Protein 6PB3 (pdb70)

InterPro domains:
  IPR003593 AAA+ ATPase domain [SM00382] (73-227)
  IPR003959 ATPase, AAA-type, core [PF00004] (77-224)
  IPR027417 P-loop containing nucleoside triphosphate hydrolase [G3DSA:3.40.50.300] (14-243)
  IPR027417 P-loop containing nucleoside triphosphate hydrolase [SSF52540] (24-245)
  IPR050304 Microtubule-severing AAA ATPase [PTHR23074] (70-273)

Sequence (257 aa):
LFEGASTYPDVDARERLNNLVGLDTHKSRLSKLAVLVNPDGLSAWAKKHHPAAEALVKNVIRRPPLIVLAGDVGSGKTELAETIGDDVARRESIRITLLPLSETQLISAAFEHTVSEARKLARGAVILLVDEAAGVNAFIRGIDRLGNGALPAAVICTNRVDSLDPAVRRRAAEIITFDRPNDAQRRAVITTTLQGTGVTGSQIEGLVAATGPADYGFTFSDLTQRLIPSIVLDAYPDTSINPARALAIAQAAPTAP

Radius of gyration: 20.73 Å; Cα contacts (8 Å, |Δi|>4): 402; chains: 1; bounding box: 38×64×51 Å

Structure (mmCIF, N/CA/C/O backbone):
data_6PB3
#
_entry.id   6PB3
#
_cell.length_a   100.436
_cell.length_b   100.436
_cell.length_c   48.860
_cell.angle_alpha   90.00
_cell.angle_beta   90.00
_cell.angle_gamma   120.00
#
_symmetry.space_group_name_H-M   'P 6'
#
loop_
_entity.id
_entity.type
_entity.pdbx_description
1 polymer 'Rhizobiales Sp. Pch2'
2 non-polymer 'SULFATE ION'
3 water water
#
loop_
_atom_site.group_PDB
_atom_site.id
_atom_site.type_symbol
_atom_site.label_atom_id
_atom_site.label_alt_id
_atom_site.label_comp_id
_atom_site.label_asym_id
_atom_site.label_entity_id
_atom_site.label_seq_id
_atom_site.pdbx_PDB_ins_code
_atom_site.Cartn_x
_atom_site.Cartn_y
_atom_site.Cartn_z
_atom_site.occupancy
_atom_site.B_iso_or_equiv
_atom_site.auth_seq_id
_atom_site.auth_comp_id
_atom_site.auth_asym_id
_atom_site.auth_atom_id
_atom_site.pdbx_PDB_model_num
ATOM 1 N N . LEU A 1 10 ? 32.932 0.096 -37.623 1.00 125.10 10 LEU A N 1
ATOM 2 C CA . LEU A 1 10 ? 33.218 1.119 -36.626 1.00 115.36 10 LEU A CA 1
ATOM 3 C C . LEU A 1 10 ? 32.492 0.824 -35.313 1.00 124.57 10 LEU A C 1
ATOM 4 O O . LEU A 1 10 ? 31.585 -0.010 -35.261 1.00 120.28 10 LEU A O 1
ATOM 9 N N . PHE A 1 11 ? 32.904 1.513 -34.250 1.00 126.34 11 PHE A N 1
ATOM 10 C CA . PHE A 1 11 ? 32.315 1.331 -32.930 1.00 127.25 11 PHE A CA 1
ATOM 11 C C . PHE A 1 11 ? 31.858 2.660 -32.363 1.00 142.35 11 PHE A C 1
ATOM 12 O O . PHE A 1 11 ? 30.666 2.989 -32.366 1.00 153.98 11 PHE A O 1
ATOM 20 N N . GLU A 1 12 ? 32.834 3.410 -31.861 1.00 133.55 12 GLU A N 1
ATOM 21 C CA . GLU A 1 12 ? 32.648 4.722 -31.263 1.00 133.60 12 GLU A CA 1
ATOM 22 C C . GLU A 1 12 ? 34.021 5.365 -31.116 1.00 142.23 12 GLU A C 1
ATOM 23 O O . GLU A 1 12 ? 34.669 5.692 -32.117 1.00 149.41 12 GLU A O 1
ATOM 25 N N . GLY A 1 13 ? 34.481 5.523 -29.875 1.00 133.06 13 GLY A N 1
ATOM 26 C CA . GLY A 1 13 ? 35.823 5.999 -29.602 1.00 114.91 13 GLY A CA 1
ATOM 27 C C . GLY A 1 13 ? 36.629 5.025 -28.765 1.00 105.69 13 GLY A C 1
ATOM 28 O O . GLY A 1 13 ? 36.455 4.956 -27.544 1.00 94.20 13 GLY A O 1
ATOM 29 N N . ALA A 1 14 ? 37.514 4.265 -29.405 1.00 101.56 14 ALA A N 1
ATOM 30 C CA . ALA A 1 14 ? 38.273 3.238 -28.701 1.00 93.54 14 ALA A CA 1
ATOM 31 C C . ALA A 1 14 ? 39.409 3.865 -27.905 1.00 91.23 14 ALA A C 1
ATOM 32 O O . ALA A 1 14 ? 40.044 4.823 -28.353 1.00 86.42 14 ALA A O 1
ATOM 34 N N . SER A 1 15 ? 39.651 3.328 -26.712 1.00 79.27 15 SER A N 1
ATOM 35 C CA . SER A 1 15 ? 40.729 3.801 -25.860 1.00 80.89 15 SER A CA 1
ATOM 36 C C . SER A 1 15 ? 41.686 2.659 -25.546 1.00 79.69 15 SER A C 1
ATOM 37 O O . SER A 1 15 ? 41.284 1.493 -25.466 1.00 80.58 15 SER A O 1
ATOM 40 N N . THR A 1 16 ? 42.960 3.003 -25.383 1.00 67.29 16 THR A N 1
ATOM 41 C CA . THR A 1 16 ? 43.965 2.058 -24.928 1.00 65.04 16 THR A CA 1
ATOM 42 C C . THR A 1 16 ? 44.402 2.404 -23.516 1.00 65.93 16 THR A C 1
ATOM 43 O O . THR A 1 16 ? 44.370 3.567 -23.101 1.00 59.46 16 THR A O 1
ATOM 47 N N . TYR A 1 17 ? 44.819 1.378 -22.784 1.00 71.29 17 TYR A N 1
ATOM 48 C CA . TYR A 1 17 ? 45.274 1.567 -21.422 1.00 57.83 17 TYR A CA 1
ATOM 49 C C . TYR A 1 17 ? 46.681 1.009 -21.247 1.00 69.15 17 TYR A C 1
ATOM 50 O O . TYR A 1 17 ? 47.071 0.065 -21.941 1.00 63.55 17 TYR A O 1
ATOM 59 N N . PRO A 1 18 ? 47.469 1.570 -20.325 1.00 65.94 18 PRO A N 1
ATOM 60 C CA . PRO A 1 18 ? 47.163 2.689 -19.422 1.00 65.33 18 PRO A CA 1
ATOM 61 C C . PRO A 1 18 ? 47.005 4.054 -20.102 1.00 66.46 18 PRO A C 1
ATOM 62 O O . PRO A 1 18 ? 47.560 4.316 -21.172 1.00 63.32 18 PRO A O 1
ATOM 66 N N . ASP A 1 19 ? 46.271 4.935 -19.427 1.00 63.86 19 ASP A N 1
ATOM 67 C CA . ASP A 1 19 ? 45.983 6.278 -19.909 1.00 66.16 19 ASP A CA 1
ATOM 68 C C . ASP A 1 19 ? 45.981 7.244 -18.729 1.00 61.36 19 ASP A C 1
ATOM 69 O O . ASP A 1 19 ? 45.310 6.981 -17.722 1.00 67.34 19 ASP A O 1
ATOM 74 N N . VAL A 1 20 ? 46.725 8.353 -18.867 1.00 58.00 20 VAL A N 1
ATOM 75 C CA . VAL A 1 20 ? 46.802 9.381 -17.823 1.00 59.35 20 VAL A CA 1
ATOM 76 C C . VAL A 1 20 ? 45.420 9.955 -17.526 1.00 72.03 20 VAL A C 1
ATOM 77 O O . VAL A 1 20 ? 45.085 10.236 -16.369 1.00 70.21 20 VAL A O 1
ATOM 81 N N . ASP A 1 21 ? 44.616 10.185 -18.570 1.00 67.99 21 ASP A N 1
ATOM 82 C CA . ASP A 1 21 ? 43.301 10.787 -18.372 1.00 76.07 21 ASP A CA 1
ATOM 83 C C . ASP A 1 21 ? 42.346 9.801 -17.717 1.00 64.62 21 ASP A C 1
ATOM 84 O O . ASP A 1 21 ? 41.547 10.184 -16.854 1.00 69.05 21 ASP A O 1
ATOM 89 N N . ALA A 1 22 ? 42.413 8.524 -18.095 1.00 59.78 22 ALA A N 1
ATOM 90 C CA . ALA A 1 22 ? 41.584 7.541 -17.403 1.00 59.46 22 ALA A CA 1
ATOM 91 C C . ALA A 1 22 ? 41.960 7.468 -15.928 1.00 54.25 22 ALA A C 1
ATOM 92 O O . ALA A 1 22 ? 41.084 7.452 -15.057 1.00 59.69 22 ALA A O 1
ATOM 94 N N . ARG A 1 23 ? 43.261 7.446 -15.626 1.00 54.89 23 ARG A N 1
ATOM 95 C CA . ARG A 1 23 ? 43.692 7.391 -14.235 1.00 60.74 23 ARG A CA 1
ATOM 96 C C . ARG A 1 23 ? 43.149 8.588 -13.461 1.00 59.30 23 ARG A C 1
ATOM 97 O O . ARG A 1 23 ? 42.651 8.442 -12.339 1.00 60.86 23 ARG A O 1
ATOM 105 N N . GLU A 1 24 ? 43.247 9.789 -14.051 1.00 58.17 24 GLU A N 1
ATOM 106 C CA . GLU A 1 24 ? 42.742 10.991 -13.396 1.00 59.45 24 GLU A CA 1
ATOM 107 C C . GLU A 1 24 ? 41.244 10.874 -13.145 1.00 63.71 24 GLU A C 1
ATOM 108 O O . GLU A 1 24 ? 40.763 11.135 -12.036 1.00 63.83 24 GLU A O 1
ATOM 114 N N . ARG A 1 25 ? 40.494 10.452 -14.166 1.00 61.01 25 ARG A N 1
ATOM 115 C CA . ARG A 1 25 ? 39.057 10.250 -14.006 1.00 67.33 25 ARG A CA 1
ATOM 116 C C . ARG A 1 25 ? 38.754 9.191 -12.949 1.00 58.55 25 ARG A C 1
ATOM 117 O O . ARG A 1 25 ? 37.876 9.391 -12.104 1.00 63.02 25 ARG A O 1
ATOM 125 N N . LEU A 1 26 ? 39.467 8.060 -12.969 1.00 62.64 26 LEU A N 1
ATOM 126 C CA . LEU A 1 26 ? 39.271 7.055 -11.924 1.00 61.98 26 LEU A CA 1
ATOM 127 C C . LEU A 1 26 ? 39.464 7.661 -10.544 1.00 61.65 26 LEU A C 1
ATOM 128 O O . LEU A 1 26 ? 38.651 7.437 -9.640 1.00 67.76 26 LEU A O 1
ATOM 133 N N . ASN A 1 27 ? 40.560 8.412 -10.362 1.00 55.35 27 ASN A N 1
ATOM 134 C CA . ASN A 1 27 ? 40.871 9.020 -9.073 1.00 70.30 27 ASN A CA 1
ATOM 135 C C . ASN A 1 27 ? 39.763 9.964 -8.631 1.00 73.77 27 ASN A C 1
ATOM 136 O O . ASN A 1 27 ? 39.487 10.102 -7.433 1.00 73.26 27 ASN A O 1
ATOM 141 N N . ASN A 1 28 ? 39.147 10.659 -9.586 1.00 73.85 28 ASN A N 1
ATOM 142 C CA . ASN A 1 28 ? 38.105 11.618 -9.244 1.00 74.64 28 ASN A CA 1
ATOM 143 C C . ASN A 1 28 ? 36.813 10.924 -8.799 1.00 76.97 28 ASN A C 1
ATOM 144 O O . ASN A 1 28 ? 35.957 11.567 -8.177 1.00 71.45 28 ASN A O 1
ATOM 149 N N . LEU A 1 29 ? 36.663 9.625 -9.069 1.00 66.94 29 LEU A N 1
ATOM 150 C CA . LEU A 1 29 ? 35.523 8.878 -8.545 1.00 66.04 29 LEU A CA 1
ATOM 151 C C . LEU A 1 29 ? 35.736 8.574 -7.069 1.00 77.58 29 LEU A C 1
ATOM 152 O O . LEU A 1 29 ? 36.641 7.813 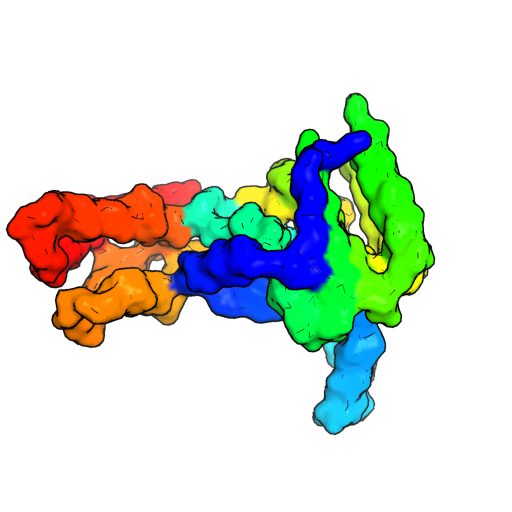-6.713 1.00 85.40 29 LEU A O 1
ATOM 157 N N . VAL A 1 30 ? 34.905 9.152 -6.208 1.00 76.19 30 VAL A N 1
ATOM 158 C CA . VAL A 1 30 ? 35.052 8.937 -4.775 1.00 72.00 30 VAL A CA 1
ATOM 159 C C . VAL A 1 30 ? 33.846 8.191 -4.245 1.00 75.06 30 VAL A C 1
ATOM 160 O O . VAL A 1 30 ? 32.731 8.308 -4.766 1.00 62.85 30 VAL A O 1
ATOM 164 N N . GLY A 1 31 ? 34.084 7.419 -3.190 1.00 81.99 31 GLY A N 1
ATOM 165 C CA . GLY A 1 31 ? 33.075 6.567 -2.625 1.00 69.23 31 GLY A CA 1
ATOM 166 C C . GLY A 1 31 ? 32.821 5.295 -3.392 1.00 61.84 31 GLY A C 1
ATOM 167 O O . GLY A 1 31 ? 31.909 4.551 -3.021 1.00 63.22 31 GLY A O 1
ATOM 168 N N . LEU A 1 32 ? 33.590 5.017 -4.446 1.00 56.71 32 LEU A N 1
ATOM 169 C CA . LEU A 1 32 ? 33.434 3.803 -5.240 1.00 63.64 32 LEU A CA 1
ATOM 170 C C . LEU A 1 32 ? 34.615 2.842 -5.096 1.00 56.32 32 LEU A C 1
ATOM 171 O O . LEU A 1 32 ? 34.821 1.989 -5.969 1.00 61.60 32 LEU A O 1
ATOM 176 N N . ASP A 1 33 ? 35.395 2.962 -4.016 1.00 62.03 33 ASP A N 1
ATOM 177 C CA . ASP A 1 33 ? 36.636 2.194 -3.907 1.00 70.57 33 ASP A CA 1
ATOM 178 C C . ASP A 1 33 ? 36.368 0.698 -3.999 1.00 60.03 33 ASP A C 1
ATOM 179 O O . ASP A 1 33 ? 37.078 -0.028 -4.706 1.00 59.86 33 ASP A O 1
ATOM 184 N N . THR A 1 34 ? 35.327 0.229 -3.317 1.00 62.74 34 THR A N 1
ATOM 185 C CA . THR A 1 34 ? 34.971 -1.180 -3.375 1.00 62.18 34 THR A CA 1
ATOM 186 C C . THR A 1 34 ? 34.539 -1.582 -4.781 1.00 64.17 34 THR A C 1
ATOM 187 O O . THR A 1 34 ? 34.926 -2.648 -5.275 1.00 59.92 34 THR A O 1
ATOM 191 N N . HIS A 1 35 ? 33.731 -0.747 -5.443 1.00 58.28 35 HIS A N 1
ATOM 192 C CA . HIS A 1 35 ? 33.284 -1.088 -6.794 1.00 51.63 35 HIS A CA 1
ATOM 193 C C . HIS A 1 35 ? 34.456 -1.147 -7.771 1.00 57.63 35 HIS A C 1
ATOM 194 O O . HIS A 1 35 ? 34.481 -2.004 -8.667 1.00 54.39 35 HIS A O 1
ATOM 201 N N . LYS A 1 36 ? 35.435 -0.246 -7.603 1.00 51.53 36 LYS A N 1
ATOM 202 C CA . LYS A 1 36 ? 36.645 -0.229 -8.431 1.00 57.60 36 LYS A CA 1
ATOM 203 C C . LYS A 1 36 ? 37.438 -1.508 -8.271 1.00 51.19 36 LYS A C 1
ATOM 204 O O . LYS A 1 36 ? 37.848 -2.130 -9.259 1.00 55.24 36 LYS A O 1
ATOM 210 N N . SER A 1 37 ? 37.712 -1.877 -7.018 1.00 48.06 37 SER A N 1
ATOM 211 C CA . SER A 1 37 ? 38.482 -3.081 -6.717 1.00 59.06 37 SER A CA 1
ATOM 212 C C . SER A 1 37 ? 37.814 -4.332 -7.281 1.00 53.29 37 SER A C 1
ATOM 213 O O . SER A 1 37 ? 38.468 -5.169 -7.913 1.00 59.56 37 SER A O 1
ATOM 216 N N . ARG A 1 38 ? 36.508 -4.489 -7.051 1.00 56.52 38 ARG A N 1
ATOM 217 C CA . ARG A 1 38 ? 35.829 -5.684 -7.548 1.00 58.73 38 ARG A CA 1
ATOM 218 C C . ARG A 1 38 ? 35.799 -5.707 -9.072 1.00 53.31 38 ARG A C 1
ATOM 219 O O . ARG A 1 38 ? 36.107 -6.729 -9.695 1.00 53.29 38 ARG A O 1
ATOM 227 N N . LEU A 1 39 ? 35.447 -4.581 -9.692 1.00 46.14 39 LEU A N 1
ATOM 228 C CA . LEU A 1 39 ? 35.430 -4.544 -11.148 1.00 49.26 39 LEU A CA 1
ATOM 229 C C . LEU A 1 39 ? 36.816 -4.824 -11.702 1.00 60.90 39 LEU A C 1
ATOM 230 O O . LEU A 1 39 ? 36.973 -5.650 -12.607 1.00 51.73 39 LEU A O 1
ATOM 235 N N . SER A 1 40 ? 37.846 -4.191 -11.127 1.00 49.58 40 SER A N 1
ATOM 236 C CA . SER A 1 40 ? 39.195 -4.357 -11.656 1.00 50.80 40 SER A CA 1
ATOM 237 C C . SER A 1 40 ? 39.684 -5.790 -11.471 1.00 52.00 40 SER A C 1
ATOM 238 O O . SER A 1 40 ? 40.301 -6.375 -12.372 1.00 49.04 40 SER A O 1
ATOM 241 N N . LYS A 1 41 ? 39.458 -6.362 -10.292 1.00 51.69 41 LYS A N 1
ATOM 242 C CA . LYS A 1 41 ? 39.999 -7.691 -10.039 1.00 50.12 41 LYS A CA 1
ATOM 243 C C . LYS A 1 41 ? 39.248 -8.763 -10.834 1.00 55.51 41 LYS A C 1
ATOM 244 O O . LYS A 1 41 ? 39.860 -9.733 -11.302 1.00 51.54 41 LYS A O 1
ATOM 258 N N . LEU A 1 43 ? 37.742 -8.446 -13.780 1.00 52.08 43 LEU A N 1
ATOM 259 C CA . LEU A 1 43 ? 38.274 -8.328 -15.132 1.00 48.21 43 LEU A CA 1
ATOM 260 C C . LEU A 1 43 ? 39.643 -8.995 -15.248 1.00 55.25 43 LEU A C 1
ATOM 261 O O . LEU A 1 43 ? 39.918 -9.699 -16.229 1.00 53.16 43 LEU A O 1
ATOM 266 N N . ALA A 1 44 ? 40.523 -8.787 -14.263 1.00 56.07 44 ALA A N 1
ATOM 267 C CA . ALA A 1 44 ? 41.837 -9.426 -14.328 1.00 45.14 44 ALA A CA 1
ATOM 268 C C . ALA A 1 44 ? 41.701 -10.947 -14.336 1.00 61.06 44 ALA A C 1
ATOM 269 O O . ALA A 1 44 ? 42.396 -11.651 -15.084 1.00 52.40 44 ALA A O 1
ATOM 271 N N . VAL A 1 45 ? 40.802 -11.470 -13.505 1.00 51.88 45 VAL A N 1
ATOM 272 C CA . VAL A 1 45 ? 40.570 -12.906 -13.460 1.00 60.44 45 VAL A CA 1
ATOM 273 C C . VAL A 1 45 ? 40.024 -13.415 -14.791 1.00 58.96 45 VAL A C 1
ATOM 274 O O . VAL A 1 45 ? 40.434 -14.476 -15.278 1.00 55.44 45 VAL A O 1
ATOM 278 N N . LEU A 1 46 ? 39.095 -12.672 -15.402 1.00 51.47 46 LEU A N 1
ATOM 279 C CA . LEU A 1 46 ? 38.473 -13.135 -16.640 1.00 58.78 46 LEU A CA 1
ATOM 280 C C . LEU A 1 46 ? 39.476 -13.214 -17.781 1.00 69.56 46 LEU A C 1
ATOM 281 O O . LEU A 1 46 ? 39.376 -14.094 -18.643 1.00 61.05 46 LEU A O 1
ATOM 286 N N . VAL A 1 47 ? 40.438 -12.295 -17.819 1.00 66.70 47 VAL A N 1
ATOM 287 C CA . VAL A 1 47 ? 41.421 -12.323 -18.897 1.00 67.80 47 VAL A CA 1
ATOM 288 C C . VAL A 1 47 ? 42.615 -13.197 -18.559 1.00 58.79 47 VAL A C 1
ATOM 289 O O . VAL A 1 47 ? 43.247 -13.751 -19.461 1.00 68.83 47 VAL A O 1
ATOM 293 N N . ASN A 1 48 ? 42.939 -13.339 -17.283 1.00 67.08 48 ASN A N 1
ATOM 294 C CA . ASN A 1 48 ? 44.092 -14.124 -16.853 1.00 69.45 48 ASN A CA 1
ATOM 295 C C . ASN A 1 48 ? 43.678 -15.029 -15.706 1.00 67.72 48 ASN A C 1
ATOM 296 O O . ASN A 1 48 ? 44.086 -14.815 -14.561 1.00 68.11 48 ASN A O 1
ATOM 301 N N . PRO A 1 49 ? 42.872 -16.063 -15.984 1.00 75.02 49 PRO A N 1
ATOM 302 C CA . PRO A 1 49 ? 42.355 -16.906 -14.891 1.00 71.00 49 PRO A CA 1
ATOM 303 C C . PRO A 1 49 ? 43.437 -17.653 -14.134 1.00 80.85 49 PRO A C 1
ATOM 304 O O . PRO A 1 49 ? 43.189 -18.090 -13.000 1.00 76.29 49 PRO A O 1
ATOM 308 N N . ASP A 1 50 ? 44.624 -17.827 -14.722 1.00 85.83 50 ASP A N 1
ATOM 309 C CA . ASP A 1 50 ? 45.699 -18.520 -14.020 1.00 90.41 50 ASP A CA 1
ATOM 310 C C . ASP A 1 50 ? 46.083 -17.803 -12.731 1.00 84.50 50 ASP A C 1
ATOM 311 O O . ASP A 1 50 ? 46.444 -18.455 -11.743 1.00 77.16 50 ASP A O 1
ATOM 316 N N . GLY A 1 51 ? 45.984 -16.472 -12.715 1.00 74.72 51 GLY A N 1
ATOM 317 C CA . GLY A 1 51 ? 46.345 -15.727 -11.522 1.00 83.62 51 GLY A CA 1
ATOM 318 C C . GLY A 1 51 ? 45.460 -16.055 -10.335 1.00 77.88 51 GLY A C 1
ATOM 319 O O . GLY A 1 51 ? 45.913 -16.031 -9.189 1.00 71.16 51 GLY A O 1
ATOM 320 N N . LEU A 1 52 ? 44.181 -16.356 -10.590 1.00 75.58 52 LEU A N 1
ATOM 321 C CA . LEU A 1 52 ? 43.298 -16.770 -9.500 1.00 65.70 52 LEU A CA 1
ATOM 322 C C . LEU A 1 52 ? 43.638 -18.178 -9.028 1.00 73.18 52 LEU A C 1
ATOM 323 O O . LEU A 1 52 ? 43.661 -18.448 -7.820 1.00 77.17 52 LEU A O 1
ATOM 328 N N . SER A 1 53 ? 43.902 -19.089 -9.967 1.00 79.41 53 SER A N 1
ATOM 329 C CA . SER A 1 53 ? 44.314 -20.437 -9.587 1.00 80.71 53 SER A CA 1
ATOM 330 C C . SER A 1 53 ? 45.588 -20.406 -8.758 1.00 74.26 53 SER A C 1
ATOM 331 O O . SER A 1 53 ? 45.695 -21.106 -7.745 1.00 87.32 53 SER A O 1
ATOM 334 N N . ALA A 1 54 ? 46.564 -19.595 -9.168 1.00 79.91 54 ALA A N 1
ATOM 335 C CA . ALA A 1 54 ? 47.816 -19.532 -8.421 1.00 89.82 54 ALA A CA 1
ATOM 336 C C . ALA A 1 54 ? 47.589 -18.971 -7.027 1.00 73.62 54 ALA A C 1
ATOM 337 O O . ALA A 1 54 ? 48.107 -19.510 -6.047 1.00 84.04 54 ALA A O 1
ATOM 339 N N . TRP A 1 55 ? 46.784 -17.907 -6.915 1.00 86.45 55 TRP A N 1
ATOM 340 C CA . TRP A 1 55 ? 46.449 -17.381 -5.594 1.00 78.84 55 TRP A CA 1
ATOM 341 C C . TRP A 1 55 ? 45.807 -18.448 -4.719 1.00 72.10 55 TRP A C 1
ATOM 342 O O . TRP A 1 55 ? 46.155 -18.581 -3.541 1.00 77.52 55 TRP A O 1
ATOM 353 N N . ALA A 1 56 ? 44.875 -19.225 -5.283 1.00 83.10 56 ALA A N 1
ATOM 354 C CA . ALA A 1 56 ? 44.207 -20.272 -4.512 1.00 69.95 56 ALA A CA 1
ATOM 355 C C . ALA A 1 56 ? 45.197 -21.300 -3.992 1.00 75.91 56 ALA A C 1
ATOM 356 O O . ALA A 1 56 ? 45.121 -21.708 -2.828 1.00 92.24 56 ALA A O 1
ATOM 358 N N . LYS A 1 57 ? 46.135 -21.736 -4.835 1.00 89.67 57 LYS A N 1
ATOM 359 C CA . LYS A 1 57 ? 47.086 -22.749 -4.385 1.00 90.45 57 LYS A CA 1
ATOM 360 C C . LYS A 1 57 ? 47.974 -22.217 -3.269 1.00 90.26 57 LYS A C 1
ATOM 361 O O . LYS A 1 57 ? 48.168 -22.892 -2.252 1.00 94.21 57 LYS A O 1
ATOM 367 N N . LYS A 1 58 ? 48.502 -21.000 -3.420 1.00 100.31 58 LYS A N 1
ATOM 368 C CA . LYS A 1 58 ? 49.410 -20.477 -2.402 1.00 109.83 58 LYS A CA 1
ATOM 369 C C . LYS A 1 58 ? 48.702 -20.288 -1.067 1.00 107.44 58 LYS A C 1
ATOM 370 O O . LYS A 1 58 ? 49.281 -20.558 -0.011 1.00 101.11 58 LYS A O 1
ATOM 376 N N . HIS A 1 59 ? 47.448 -19.831 -1.086 1.00 104.42 59 HIS A N 1
ATOM 377 C CA . HIS A 1 59 ? 46.781 -19.475 0.160 1.00 92.26 59 HIS A CA 1
ATOM 378 C C . HIS A 1 59 ? 45.808 -20.531 0.669 1.00 91.10 59 HIS A C 1
ATOM 379 O O . HIS A 1 59 ? 45.678 -20.689 1.888 1.00 95.76 59 HIS A O 1
ATOM 386 N N . HIS A 1 60 ? 45.119 -21.257 -0.212 1.00 89.22 60 HIS A N 1
ATOM 387 C CA . HIS A 1 60 ? 44.130 -22.259 0.197 1.00 89.72 60 HIS A CA 1
ATOM 388 C C . HIS A 1 60 ? 44.210 -23.472 -0.718 1.00 92.29 60 HIS A C 1
ATOM 389 O O . HIS A 1 60 ? 43.290 -23.747 -1.494 1.00 92.60 60 HIS A O 1
ATOM 396 N N . PRO A 1 61 ? 45.301 -24.238 -0.642 1.00 95.58 61 PRO A N 1
ATOM 397 C CA . PRO A 1 61 ? 45.454 -25.369 -1.572 1.00 94.74 61 PRO A CA 1
ATOM 398 C C . PRO A 1 61 ? 44.387 -26.439 -1.409 1.00 107.05 61 PRO A C 1
ATOM 399 O O . PRO A 1 61 ? 43.962 -27.029 -2.411 1.00 115.76 61 PRO A O 1
ATOM 403 N N . ALA A 1 62 ? 43.925 -26.699 -0.185 1.00 91.80 62 ALA A N 1
ATOM 404 C CA . ALA A 1 62 ? 42.876 -27.695 0.019 1.00 97.06 62 ALA A CA 1
ATOM 405 C C . ALA A 1 62 ? 41.495 -27.231 -0.450 1.00 101.67 62 ALA A C 1
ATOM 406 O O . ALA A 1 62 ? 40.531 -27.999 -0.323 1.00 99.70 62 ALA A O 1
ATOM 408 N N . ALA A 1 63 ? 41.363 -26.014 -0.980 1.00 82.44 63 ALA A N 1
ATOM 409 C CA . ALA A 1 63 ? 40.055 -25.519 -1.397 1.00 96.51 63 ALA A CA 1
ATOM 410 C C . ALA A 1 63 ? 39.655 -26.157 -2.720 1.00 103.14 63 ALA A C 1
ATOM 411 O O . ALA A 1 63 ? 40.356 -26.016 -3.728 1.00 108.34 63 ALA A O 1
ATOM 413 N N . GLU A 1 64 ? 38.517 -26.844 -2.719 1.00 110.37 64 GLU A N 1
ATOM 414 C CA . GLU A 1 64 ? 38.064 -27.606 -3.874 1.00 111.29 64 GLU A CA 1
ATOM 415 C C . GLU A 1 64 ? 37.130 -26.809 -4.776 1.00 100.40 64 GLU A C 1
ATOM 416 O O . GLU A 1 64 ? 37.309 -26.790 -5.997 1.00 95.40 64 GLU A O 1
ATOM 422 N N . ALA A 1 65 ? 36.138 -26.138 -4.199 1.00 90.56 65 ALA A N 1
ATOM 423 C CA . ALA A 1 65 ? 35.178 -25.370 -4.977 1.00 83.12 65 ALA A CA 1
ATOM 424 C C . ALA A 1 65 ? 35.323 -23.871 -4.774 1.00 92.30 65 ALA A C 1
ATOM 425 O O . ALA A 1 65 ? 34.462 -23.113 -5.234 1.00 95.86 65 ALA A O 1
ATOM 427 N N . LEU A 1 66 ? 36.392 -23.423 -4.112 1.00 87.46 66 LEU A N 1
ATOM 428 C CA . LEU A 1 66 ? 36.530 -22.005 -3.793 1.00 94.98 66 LEU A CA 1
ATOM 429 C C . LEU A 1 66 ? 36.539 -21.147 -5.050 1.00 94.55 66 LEU A C 1
ATOM 430 O O . LEU A 1 66 ? 35.822 -20.143 -5.137 1.00 100.13 66 LEU A O 1
ATOM 435 N N . VAL A 1 67 ? 37.357 -21.516 -6.029 1.00 85.54 67 VAL A N 1
ATOM 436 C CA . VAL A 1 67 ? 37.456 -20.757 -7.270 1.00 93.64 67 VAL A CA 1
ATOM 437 C C . VAL A 1 67 ? 36.864 -21.495 -8.455 1.00 107.00 67 VAL A C 1
ATOM 438 O O . VAL A 1 67 ? 36.707 -20.883 -9.526 1.00 104.79 67 VAL A O 1
ATOM 442 N N . LYS A 1 68 ? 36.538 -22.786 -8.307 1.00 97.57 68 LYS A N 1
ATOM 443 C CA . LYS A 1 68 ? 35.964 -23.541 -9.415 1.00 98.25 68 LYS A CA 1
ATOM 444 C C . LYS A 1 68 ? 34.746 -22.832 -9.985 1.00 108.06 68 LYS A C 1
ATOM 445 O O . LYS A 1 68 ? 34.544 -22.810 -11.204 1.00 110.65 68 LYS A O 1
ATOM 447 N N . ASN A 1 69 ? 33.932 -22.229 -9.116 1.00 121.84 69 ASN A N 1
ATOM 448 C CA . ASN A 1 69 ? 32.781 -21.481 -9.604 1.00 128.39 69 ASN A CA 1
ATOM 449 C C . ASN A 1 69 ? 33.206 -20.190 -10.297 1.00 124.87 69 ASN A C 1
ATOM 450 O O . ASN A 1 69 ? 32.657 -19.847 -11.349 1.00 137.80 69 ASN A O 1
ATOM 455 N N . VAL A 1 70 ? 34.199 -19.478 -9.750 1.00 103.93 70 VAL A N 1
ATOM 456 C CA . VAL A 1 70 ? 34.515 -18.138 -10.252 1.00 86.04 70 VAL A CA 1
ATOM 457 C C . VAL A 1 70 ? 35.142 -18.202 -11.640 1.00 75.83 70 VAL A C 1
ATOM 458 O O . VAL A 1 70 ? 34.893 -17.340 -12.490 1.00 79.95 70 VAL A O 1
ATOM 462 N N . ILE A 1 71 ? 35.965 -19.212 -11.896 1.00 87.22 71 ILE A N 1
ATOM 463 C CA . ILE A 1 71 ? 36.771 -19.205 -13.112 1.00 95.06 71 ILE A CA 1
ATOM 464 C C . ILE A 1 71 ? 35.914 -19.528 -14.326 1.00 98.89 71 ILE A C 1
ATOM 465 O O . ILE A 1 71 ? 36.000 -18.865 -15.366 1.00 118.51 71 ILE A O 1
ATOM 470 N N . ARG A 1 72 ? 35.063 -20.539 -14.209 1.00 104.25 72 ARG A N 1
ATOM 471 C CA . ARG A 1 72 ? 34.339 -21.061 -15.363 1.00 107.59 72 ARG A CA 1
ATOM 472 C C . ARG A 1 72 ? 33.205 -20.150 -15.838 1.00 97.20 72 ARG A C 1
ATOM 473 O O . ARG A 1 72 ? 32.491 -20.524 -16.776 1.00 97.11 72 ARG A O 1
ATOM 475 N N . ARG A 1 73 ? 33.024 -18.975 -15.239 1.00 91.85 73 ARG A N 1
ATOM 476 C CA . ARG A 1 73 ? 31.896 -18.128 -15.597 1.00 67.88 73 ARG A CA 1
ATOM 477 C C . ARG A 1 73 ? 32.112 -17.480 -16.963 1.00 57.00 73 ARG A C 1
ATOM 478 O O . ARG A 1 73 ? 33.228 -17.080 -17.295 1.00 60.25 73 ARG A O 1
ATOM 486 N N . PRO A 1 74 ? 31.050 -17.312 -17.748 1.00 56.05 74 PRO A N 1
ATOM 487 C CA . PRO A 1 74 ? 31.167 -16.495 -18.958 1.00 62.33 74 PRO A CA 1
ATOM 488 C C . PRO A 1 74 ? 31.713 -15.130 -18.620 1.00 54.54 74 PRO A C 1
ATOM 489 O O . PRO A 1 74 ? 31.421 -14.571 -17.543 1.00 50.30 74 PRO A O 1
ATOM 493 N N . PRO A 1 75 ? 32.552 -14.544 -19.500 1.00 50.12 75 PRO A N 1
ATOM 494 C CA . PRO A 1 75 ? 33.283 -13.289 -19.183 1.00 49.55 75 PRO A CA 1
ATOM 495 C C . PRO A 1 75 ? 32.453 -12.022 -19.359 1.00 56.19 75 PRO A C 1
ATOM 496 O O . PRO A 1 75 ? 32.734 -11.152 -20.187 1.00 55.51 75 PRO A O 1
ATOM 500 N N . LEU A 1 76 ? 31.428 -11.879 -18.522 1.00 47.08 76 LEU A N 1
ATOM 501 C CA . LEU A 1 76 ? 30.530 -10.734 -18.545 1.00 51.90 76 LEU A CA 1
ATOM 502 C C . LEU A 1 76 ? 30.413 -10.186 -17.134 1.00 55.21 76 LEU A C 1
ATOM 503 O O . LEU A 1 76 ? 30.221 -10.951 -16.185 1.00 52.69 76 LEU A O 1
ATOM 508 N N . ILE A 1 77 ? 30.504 -8.867 -17.000 1.00 51.15 77 ILE A N 1
ATOM 509 C CA . ILE A 1 77 ? 30.315 -8.188 -15.723 1.00 50.19 77 ILE A CA 1
ATOM 510 C C . ILE A 1 77 ? 29.219 -7.151 -15.895 1.00 49.62 77 ILE A C 1
ATOM 511 O O . ILE A 1 77 ? 29.264 -6.335 -16.825 1.00 56.64 77 ILE A O 1
ATOM 516 N N . VAL A 1 78 ? 28.243 -7.174 -14.995 1.00 49.68 78 VAL A N 1
ATOM 517 C CA . VAL A 1 78 ? 27.102 -6.270 -15.042 1.00 54.84 78 VAL A CA 1
ATOM 518 C C . VAL A 1 78 ? 27.280 -5.217 -13.958 1.00 53.28 78 VAL A C 1
ATOM 519 O O . VAL A 1 78 ? 27.516 -5.554 -12.792 1.00 49.96 78 VAL A O 1
ATOM 523 N N . LEU A 1 79 ? 27.179 -3.946 -14.342 1.00 52.52 79 LEU A N 1
ATOM 524 C CA . LEU A 1 79 ? 27.114 -2.828 -13.406 1.00 42.04 79 LEU A CA 1
ATOM 525 C C . LEU A 1 79 ? 25.680 -2.341 -13.382 1.00 47.38 79 LEU A C 1
ATOM 526 O O . LEU A 1 79 ? 25.176 -1.861 -14.402 1.00 59.57 79 LEU A O 1
ATOM 531 N N . ALA A 1 80 ? 25.026 -2.459 -12.224 1.00 55.17 80 ALA A N 1
ATOM 532 C CA . ALA A 1 80 ? 23.602 -2.168 -12.101 1.00 55.55 80 ALA A CA 1
ATOM 533 C C . ALA A 1 80 ? 23.358 -1.196 -10.955 1.00 51.52 80 ALA A C 1
ATOM 534 O O . ALA A 1 80 ? 23.989 -1.309 -9.899 1.00 52.82 80 ALA A O 1
ATOM 536 N N . GLY A 1 81 ? 22.443 -0.255 -11.143 1.00 57.61 81 GLY A N 1
ATOM 537 C CA . GLY A 1 81 ? 22.032 0.605 -10.053 1.00 64.25 81 GLY A CA 1
ATOM 538 C C . GLY A 1 81 ? 21.697 2.014 -10.509 1.00 72.51 81 GLY A C 1
ATOM 539 O O . GLY A 1 81 ? 21.533 2.287 -11.696 1.00 58.22 81 GLY A O 1
ATOM 540 N N . ASP A 1 82 ? 21.603 2.896 -9.510 1.00 62.30 82 ASP A N 1
ATOM 541 C CA . ASP A 1 82 ? 21.108 4.254 -9.681 1.00 75.84 82 ASP A CA 1
ATOM 542 C C . ASP A 1 82 ? 21.824 5.010 -10.795 1.00 61.86 82 ASP A C 1
ATOM 543 O O . ASP A 1 82 ? 23.045 4.921 -10.961 1.00 56.46 82 ASP A O 1
ATOM 548 N N . VAL A 1 83 ? 21.033 5.769 -11.551 1.00 68.73 83 VAL A N 1
ATOM 549 C CA . VAL A 1 83 ? 21.581 6.653 -12.566 1.00 68.59 83 VAL A CA 1
ATOM 550 C C . VAL A 1 83 ? 22.431 7.730 -11.910 1.00 78.67 83 VAL A C 1
ATOM 551 O O . VAL A 1 83 ? 22.097 8.249 -10.836 1.00 63.94 83 VAL A O 1
ATOM 555 N N . GLY A 1 84 ? 23.537 8.079 -12.563 1.00 66.89 84 GLY A N 1
ATOM 556 C CA . GLY A 1 84 ? 24.381 9.140 -12.055 1.00 68.26 84 GLY A CA 1
ATOM 557 C C . GLY A 1 84 ? 25.289 8.728 -10.922 1.00 59.46 84 GLY A C 1
ATOM 558 O O . GLY A 1 84 ? 25.820 9.599 -10.225 1.00 65.41 84 GLY A O 1
ATOM 559 N N . SER A 1 85 ? 25.437 7.430 -10.682 1.00 56.08 85 SER A N 1
ATOM 560 C CA . SER A 1 85 ? 26.363 6.929 -9.680 1.00 67.90 85 SER A CA 1
ATOM 561 C C . SER A 1 85 ? 27.810 6.905 -10.161 1.00 67.20 85 SER A C 1
ATOM 562 O O . SER A 1 85 ? 28.706 6.724 -9.333 1.00 65.29 85 SER A O 1
ATOM 565 N N . GLY A 1 86 ? 28.060 7.074 -11.458 1.00 64.44 86 GLY A N 1
ATOM 566 C CA . GLY A 1 86 ? 29.401 6.917 -12.006 1.00 55.48 86 GLY A CA 1
ATOM 567 C C . GLY A 1 86 ? 29.684 5.570 -12.642 1.00 57.25 86 GLY A C 1
ATOM 568 O O . GLY A 1 86 ? 30.858 5.271 -12.942 1.00 54.07 86 GLY A O 1
ATOM 569 N N . LYS A 1 87 ? 28.652 4.752 -12.860 1.00 51.84 87 LYS A N 1
ATOM 570 C CA . LYS A 1 87 ? 28.842 3.424 -13.448 1.00 55.58 87 LYS A CA 1
ATOM 571 C C . LYS A 1 87 ? 29.556 3.512 -14.788 1.00 50.26 87 LYS A C 1
ATOM 572 O O . LYS A 1 87 ? 30.533 2.793 -15.037 1.00 50.71 87 LYS A O 1
ATOM 578 N N . THR A 1 88 ? 29.045 4.363 -15.682 1.00 52.32 88 THR A N 1
ATOM 579 C CA . THR A 1 88 ? 29.631 4.509 -17.010 1.00 57.48 88 THR A CA 1
ATOM 580 C C . THR A 1 88 ? 31.050 5.047 -16.917 1.00 57.99 88 THR A C 1
ATOM 581 O O . THR A 1 88 ? 31.971 4.539 -17.571 1.00 50.91 88 THR A O 1
ATOM 585 N N . GLU A 1 89 ? 31.240 6.093 -16.110 1.00 52.02 89 GLU A N 1
ATOM 586 C CA . GLU A 1 89 ? 32.564 6.673 -15.957 1.00 53.67 89 GLU A CA 1
ATOM 587 C C . GLU A 1 89 ? 33.529 5.651 -15.375 1.00 63.34 89 GLU A C 1
ATOM 588 O O . GLU A 1 89 ? 34.698 5.593 -15.770 1.00 61.05 89 GLU A O 1
ATOM 594 N N . LEU A 1 90 ? 33.047 4.807 -14.462 1.00 51.17 90 LEU A N 1
ATOM 595 C CA . LEU A 1 90 ? 33.897 3.734 -13.951 1.00 53.22 90 LEU A CA 1
ATOM 596 C C . LEU A 1 90 ? 34.230 2.726 -15.047 1.00 45.60 90 LEU A C 1
ATOM 597 O O . LEU A 1 90 ? 35.392 2.339 -15.217 1.00 49.28 90 LEU A O 1
ATOM 602 N N . ALA A 1 91 ? 33.228 2.307 -15.822 1.00 51.40 91 ALA A N 1
ATOM 603 C CA . ALA A 1 91 ? 33.481 1.303 -16.846 1.00 52.03 91 ALA A CA 1
ATOM 604 C C . ALA A 1 91 ? 34.422 1.822 -17.923 1.00 54.96 91 ALA A C 1
ATOM 605 O O . ALA A 1 91 ? 35.181 1.040 -18.504 1.00 49.74 91 ALA A O 1
ATOM 607 N N . GLU A 1 92 ? 34.369 3.122 -18.221 1.00 51.14 92 GLU A N 1
ATOM 608 C CA . GLU A 1 92 ? 35.204 3.696 -19.269 1.00 50.75 92 GLU A CA 1
ATOM 609 C C . GLU A 1 92 ? 36.632 3.941 -18.828 1.00 58.88 92 GLU A C 1
ATOM 610 O O . GLU A 1 92 ? 37.481 4.218 -19.679 1.00 61.29 92 GLU A O 1
ATOM 616 N N . THR A 1 93 ? 36.921 3.882 -17.532 1.00 52.13 93 THR A N 1
ATOM 617 C CA . THR A 1 93 ? 38.269 4.172 -17.066 1.00 61.29 93 THR A CA 1
ATOM 618 C C . THR A 1 93 ? 38.936 3.026 -16.319 1.00 52.82 93 THR A C 1
ATOM 619 O O . THR A 1 93 ? 40.166 3.042 -16.183 1.00 54.30 93 THR A O 1
ATOM 623 N N . ILE A 1 94 ? 38.170 2.031 -15.861 1.00 52.80 94 ILE A N 1
ATOM 624 C CA . ILE A 1 94 ? 38.686 0.969 -15.002 1.00 54.92 94 ILE A CA 1
ATOM 625 C C . ILE A 1 94 ? 39.785 0.163 -15.676 1.00 54.45 94 ILE A C 1
ATOM 626 O O . ILE A 1 94 ? 40.591 -0.477 -14.988 1.00 50.31 94 ILE A O 1
ATOM 631 N N . GLY A 1 95 ? 39.846 0.184 -17.008 1.00 45.98 95 GLY A N 1
ATOM 632 C CA . GLY A 1 95 ? 40.868 -0.552 -17.725 1.00 49.57 95 GLY A CA 1
ATOM 633 C C . GLY A 1 95 ? 42.275 -0.088 -17.412 1.00 65.50 95 GLY A C 1
ATOM 634 O O . GLY A 1 95 ? 43.224 -0.866 -17.560 1.00 58.38 95 GLY A O 1
ATOM 635 N N . ASP A 1 96 ? 42.426 1.160 -16.961 1.00 58.20 96 ASP A N 1
ATOM 636 C CA . ASP A 1 96 ? 43.722 1.632 -16.502 1.00 61.53 96 ASP A CA 1
ATOM 637 C C . ASP A 1 96 ? 44.149 0.899 -15.246 1.00 68.38 96 ASP A C 1
ATOM 638 O O . ASP A 1 96 ? 45.327 0.562 -15.082 1.00 68.34 96 ASP A O 1
ATOM 643 N N . ASP A 1 97 ? 43.205 0.678 -14.332 1.00 60.92 97 ASP A N 1
ATOM 644 C CA . ASP A 1 97 ? 43.485 -0.111 -13.140 1.00 59.44 97 ASP A CA 1
ATOM 645 C C . ASP A 1 97 ? 43.840 -1.556 -13.492 1.00 56.26 97 ASP A C 1
ATOM 646 O O . ASP A 1 97 ? 44.772 -2.128 -12.915 1.00 61.71 97 ASP A O 1
ATOM 651 N N . VAL A 1 98 ? 43.096 -2.175 -14.415 1.00 56.10 98 VAL A N 1
ATOM 652 C CA . VAL A 1 98 ? 43.378 -3.563 -14.770 1.00 56.58 98 VAL A CA 1
ATOM 653 C C . VAL A 1 98 ? 44.748 -3.666 -15.418 1.00 69.84 98 VAL A C 1
ATOM 654 O O . VAL A 1 98 ? 45.497 -4.620 -15.178 1.00 67.92 98 VAL A O 1
ATOM 658 N N . ALA A 1 99 ? 45.081 -2.691 -16.268 1.00 61.64 99 ALA A N 1
ATOM 659 C CA . ALA A 1 99 ? 46.377 -2.669 -16.927 1.00 60.37 99 ALA A CA 1
ATOM 660 C C . ALA A 1 99 ? 47.497 -2.599 -15.906 1.00 66.51 99 ALA A C 1
ATOM 661 O O . ALA A 1 99 ? 48.518 -3.286 -16.040 1.00 68.29 99 ALA A O 1
ATOM 663 N N . ARG A 1 100 ? 47.315 -1.780 -14.869 1.00 65.08 100 ARG A N 1
ATOM 664 C CA . ARG A 1 100 ? 48.305 -1.694 -13.801 1.00 62.85 100 ARG A CA 1
ATOM 665 C C . ARG A 1 100 ? 48.389 -3.006 -13.026 1.00 72.01 100 ARG A C 1
ATOM 666 O O . ARG A 1 100 ? 49.482 -3.520 -12.779 1.00 67.98 100 ARG A O 1
ATOM 674 N N . ARG A 1 101 ? 47.232 -3.575 -12.667 1.00 70.57 101 ARG A N 1
ATOM 675 C CA . ARG A 1 101 ? 47.186 -4.763 -11.814 1.00 70.53 101 ARG A CA 1
ATOM 676 C C . ARG A 1 101 ? 47.833 -5.970 -12.487 1.00 61.12 101 ARG A C 1
ATOM 677 O O . ARG A 1 101 ? 48.577 -6.720 -11.847 1.00 66.08 101 ARG A O 1
ATOM 685 N N . GLU A 1 102 ? 47.565 -6.182 -13.775 1.00 57.16 102 GLU A N 1
ATOM 686 C CA . GLU A 1 102 ? 48.094 -7.346 -14.478 1.00 60.35 102 GLU A CA 1
ATOM 687 C C . GLU A 1 102 ? 49.304 -7.027 -15.346 1.00 68.44 102 GLU A C 1
ATOM 688 O O . GLU A 1 102 ? 49.856 -7.938 -15.977 1.00 63.31 102 GLU A O 1
ATOM 694 N N . SER A 1 103 ? 49.728 -5.764 -15.401 1.00 59.66 103 SER A N 1
ATOM 695 C CA . SER A 1 103 ? 50.827 -5.340 -16.277 1.00 58.13 103 SER A CA 1
ATOM 696 C C . SER A 1 103 ? 50.592 -5.787 -17.722 1.00 62.44 103 SER A C 1
ATOM 697 O O . SER A 1 103 ? 51.440 -6.431 -18.350 1.00 68.25 103 SER A O 1
ATOM 700 N N . ILE A 1 104 ? 49.407 -5.451 -18.249 1.00 63.72 104 ILE A N 1
ATOM 701 C CA . ILE A 1 104 ? 49.073 -5.707 -19.644 1.00 75.98 104 ILE A CA 1
ATOM 702 C C . ILE A 1 104 ? 48.544 -4.436 -20.294 1.00 66.63 104 ILE A C 1
ATOM 703 O O . ILE A 1 104 ? 48.047 -3.523 -19.633 1.00 63.92 104 ILE A O 1
ATOM 708 N N . ARG A 1 105 ? 48.641 -4.405 -21.619 1.00 65.60 105 ARG A N 1
ATOM 709 C CA . ARG A 1 105 ? 48.044 -3.353 -22.426 1.00 54.11 105 ARG A CA 1
ATOM 710 C C . ARG A 1 105 ? 46.639 -3.781 -22.829 1.00 69.84 105 ARG A C 1
ATOM 711 O O . ARG A 1 105 ? 46.425 -4.935 -23.206 1.00 60.67 105 ARG A O 1
ATOM 719 N N . ILE A 1 106 ? 45.678 -2.864 -22.712 1.00 66.91 106 ILE A N 1
ATOM 720 C CA . ILE A 1 106 ? 44.264 -3.195 -22.820 1.00 62.84 106 ILE A CA 1
ATOM 721 C C . ILE A 1 106 ? 43.601 -2.279 -23.838 1.00 68.72 106 ILE A C 1
ATOM 722 O O . ILE A 1 106 ? 43.756 -1.056 -23.774 1.00 70.20 106 ILE A O 1
ATOM 727 N N . THR A 1 107 ? 42.850 -2.872 -24.760 1.00 65.96 107 THR A N 1
ATOM 728 C CA . THR A 1 107 ? 42.080 -2.140 -25.752 1.00 55.60 107 THR A CA 1
ATOM 729 C C . THR A 1 107 ? 40.613 -2.168 -25.344 1.00 57.98 107 THR A C 1
ATOM 730 O O . THR A 1 107 ? 40.034 -3.248 -25.169 1.00 59.37 107 THR A O 1
ATOM 734 N N . LEU A 1 108 ? 40.012 -0.995 -25.199 1.00 64.91 108 LEU A N 1
ATOM 735 C CA . LEU A 1 108 ? 38.593 -0.891 -24.876 1.00 68.16 108 LEU A CA 1
ATOM 736 C C . LEU A 1 108 ? 37.800 -0.601 -26.141 1.00 69.16 108 LEU A C 1
ATOM 737 O O . LEU A 1 108 ? 38.107 0.350 -26.869 1.00 63.32 108 LEU A O 1
ATOM 742 N N . LEU A 1 109 ? 36.788 -1.425 -26.401 1.00 69.37 109 LEU A N 1
ATOM 743 C CA . LEU A 1 109 ? 35.894 -1.228 -27.536 1.00 66.92 109 LEU A CA 1
ATOM 744 C C . LEU A 1 109 ? 34.529 -0.818 -27.009 1.00 72.42 109 LEU A C 1
ATOM 745 O O . LEU A 1 109 ? 33.768 -1.670 -26.526 1.00 71.04 109 LEU A O 1
ATOM 750 N N . PRO A 1 110 ? 34.167 0.462 -27.079 1.00 79.89 110 PRO A N 1
ATOM 751 C CA . PRO A 1 110 ? 32.827 0.875 -26.641 1.00 74.03 110 PRO A CA 1
ATOM 752 C C . PRO A 1 110 ? 31.816 0.649 -27.756 1.00 70.27 110 PRO A C 1
ATOM 753 O O . PRO A 1 110 ? 32.021 1.066 -28.900 1.00 71.20 110 PRO A O 1
ATOM 757 N N . LEU A 1 111 ? 30.737 -0.048 -27.418 1.00 64.79 111 LEU A N 1
ATOM 758 C CA . LEU A 1 111 ? 29.633 -0.267 -28.341 1.00 89.08 111 LEU A CA 1
ATOM 759 C C . LEU A 1 111 ? 28.678 0.922 -28.294 1.00 91.41 111 LEU A C 1
ATOM 760 O O . LEU A 1 111 ? 28.023 1.154 -27.273 1.00 104.97 111 LEU A O 1
ATOM 765 N N . SER A 1 112 ? 28.596 1.665 -29.397 1.00 91.34 112 SER A N 1
ATOM 766 C CA . SER A 1 112 ? 27.598 2.729 -29.543 1.00 105.06 112 SER A CA 1
ATOM 767 C C . SER A 1 112 ? 26.220 2.156 -29.846 1.00 103.67 112 SER A C 1
ATOM 768 O O . SER A 1 112 ? 25.583 2.544 -30.819 1.00 116.66 112 SER A O 1
ATOM 771 N N . GLU A 1 123 ? 18.769 -3.884 -37.115 1.00 130.04 123 GLU A N 1
ATOM 772 C CA . GLU A 1 123 ? 20.150 -3.517 -37.400 1.00 120.98 123 GLU A CA 1
ATOM 773 C C . GLU A 1 123 ? 21.014 -3.707 -36.166 1.00 124.55 123 GLU A C 1
ATOM 774 O O . GLU A 1 123 ? 22.242 -3.730 -36.249 1.00 121.48 123 GLU A O 1
ATOM 784 N N . THR A 1 125 ? 21.054 -6.421 -34.280 1.00 123.56 125 THR A N 1
ATOM 785 C CA . THR A 1 125 ? 21.617 -7.767 -34.301 1.00 117.05 125 THR A CA 1
ATOM 786 C C . THR A 1 125 ? 22.911 -7.807 -35.102 1.00 106.52 125 THR A C 1
ATOM 787 O O . THR A 1 125 ? 23.884 -8.449 -34.690 1.00 100.95 125 THR A O 1
ATOM 791 N N . GLN A 1 126 ? 22.946 -7.116 -36.245 1.00 110.89 126 GLN A N 1
ATOM 792 C CA . GLN A 1 126 ? 24.182 -7.018 -37.018 1.00 111.44 126 GLN A CA 1
ATOM 793 C C . GLN A 1 126 ? 25.279 -6.315 -36.221 1.00 105.15 126 GLN A C 1
ATOM 794 O O . GLN A 1 126 ? 26.435 -6.755 -36.217 1.00 95.54 126 GLN A O 1
ATOM 800 N N . LEU A 1 127 ? 24.933 -5.222 -35.535 1.00 100.67 127 LEU A N 1
ATOM 801 C CA . LEU A 1 127 ? 25.930 -4.477 -34.770 1.00 96.19 127 LEU A CA 1
ATOM 802 C C . LEU A 1 127 ? 26.549 -5.335 -33.676 1.00 83.28 127 LEU A C 1
ATOM 803 O O . LEU A 1 127 ? 27.768 -5.319 -33.482 1.00 75.37 127 LEU A O 1
ATOM 808 N N . ILE A 1 128 ? 25.729 -6.106 -32.965 1.00 86.27 128 ILE A N 1
ATOM 809 C CA . ILE A 1 128 ? 26.233 -6.898 -31.847 1.00 82.55 128 ILE A CA 1
ATOM 810 C C . ILE A 1 128 ? 27.142 -8.013 -32.349 1.00 66.15 128 ILE A C 1
ATOM 811 O O . ILE A 1 128 ? 28.241 -8.223 -31.820 1.00 68.04 128 ILE A O 1
ATOM 816 N N . SER A 1 129 ? 26.697 -8.738 -33.381 1.00 66.00 129 SER A N 1
ATOM 817 C CA . SER A 1 129 ? 27.537 -9.757 -34.006 1.00 72.85 129 SER A CA 1
ATOM 818 C C . SER A 1 129 ? 28.877 -9.178 -34.434 1.00 74.02 129 SER A C 1
ATOM 819 O O . SER A 1 129 ? 29.936 -9.714 -34.089 1.00 81.29 129 SER A O 1
ATOM 822 N N . ALA A 1 130 ? 28.846 -8.085 -35.202 1.00 81.70 130 ALA A N 1
ATOM 823 C CA . ALA A 1 130 ? 30.085 -7.484 -35.682 1.00 81.25 130 ALA A CA 1
ATOM 824 C C . ALA A 1 130 ? 31.012 -7.165 -34.523 1.00 67.94 130 ALA A C 1
ATOM 825 O O . ALA A 1 130 ? 32.192 -7.526 -34.545 1.00 80.40 130 ALA A O 1
ATOM 827 N N . ALA A 1 131 ? 30.483 -6.510 -33.487 1.00 64.47 131 ALA A N 1
ATOM 828 C CA . ALA A 1 131 ? 31.294 -6.166 -32.325 1.00 70.69 131 ALA A CA 1
ATOM 829 C C . ALA A 1 131 ? 31.953 -7.403 -31.729 1.00 84.14 131 ALA A C 1
ATOM 830 O O . ALA A 1 131 ? 33.144 -7.388 -31.394 1.00 79.72 131 ALA A O 1
ATOM 832 N N . PHE A 1 132 ? 31.194 -8.497 -31.607 1.00 78.56 132 PHE A N 1
ATOM 833 C CA . PHE A 1 132 ? 31.765 -9.703 -31.020 1.00 78.86 132 PHE A CA 1
ATOM 834 C C . PHE A 1 132 ? 32.764 -10.355 -31.961 1.00 75.01 132 PHE A C 1
ATOM 835 O O . PHE A 1 132 ? 33.793 -10.873 -31.513 1.00 66.94 132 PHE A O 1
ATOM 843 N N . GLU A 1 133 ? 32.491 -10.335 -33.265 1.00 66.86 133 GLU A N 1
ATOM 844 C CA . GLU A 1 133 ? 33.453 -10.890 -34.206 1.00 73.61 133 GLU A CA 1
ATOM 845 C C . GLU A 1 133 ? 34.767 -10.116 -34.165 1.00 87.53 133 GLU A C 1
ATOM 846 O O . GLU A 1 133 ? 35.853 -10.708 -34.154 1.00 79.00 133 GLU A O 1
ATOM 852 N N . HIS A 1 134 ? 34.684 -8.785 -34.146 1.00 87.99 134 HIS A N 1
ATOM 853 C CA . HIS A 1 134 ? 35.891 -7.976 -34.030 1.00 83.54 134 HIS A CA 1
ATOM 854 C C . HIS A 1 134 ? 36.612 -8.269 -32.722 1.00 77.96 134 HIS A C 1
ATOM 855 O O . HIS A 1 134 ? 37.836 -8.451 -32.704 1.00 72.38 134 HIS A O 1
ATOM 862 N N . THR A 1 135 ? 35.863 -8.348 -31.620 1.00 74.99 135 THR A N 1
ATOM 863 C CA . THR A 1 135 ? 36.478 -8.599 -30.323 1.00 66.84 135 THR A CA 1
ATOM 864 C C . THR A 1 135 ? 37.231 -9.924 -30.318 1.00 83.57 135 THR A C 1
ATOM 865 O O . THR A 1 135 ? 38.365 -9.999 -29.826 1.00 85.54 135 THR A O 1
ATOM 869 N N . VAL A 1 136 ? 36.629 -10.970 -30.892 1.00 74.39 136 VAL A N 1
ATOM 870 C CA . VAL A 1 136 ? 37.295 -12.267 -30.985 1.00 70.58 136 VAL A CA 1
ATOM 871 C C . VAL A 1 136 ? 38.572 -12.158 -31.809 1.00 72.53 136 VAL A C 1
ATOM 872 O O . VAL A 1 136 ? 39.629 -12.667 -31.416 1.00 74.97 136 VAL A O 1
ATOM 876 N N . SER A 1 137 ? 38.497 -11.492 -32.962 1.00 79.62 137 SER A N 1
ATOM 877 C CA . SER A 1 137 ? 39.666 -11.375 -33.830 1.00 84.79 137 SER A CA 1
ATOM 878 C C . SER A 1 137 ? 40.815 -10.670 -33.114 1.00 77.40 137 SER A C 1
ATOM 879 O O . SER A 1 137 ? 41.948 -11.165 -33.093 1.00 90.70 137 SER A O 1
ATOM 882 N N . GLU A 1 138 ? 40.537 -9.514 -32.510 1.00 78.32 138 GLU A N 1
ATOM 883 C CA . GLU A 1 138 ? 41.585 -8.770 -31.819 1.00 68.87 138 GLU A CA 1
ATOM 884 C C . GLU A 1 138 ? 42.156 -9.565 -30.653 1.00 85.34 138 GLU A C 1
ATOM 885 O O . GLU A 1 138 ? 43.368 -9.548 -30.417 1.00 90.42 138 GLU A O 1
ATOM 891 N N . ALA A 1 139 ? 41.301 -10.282 -29.920 1.00 77.54 139 ALA A N 1
ATOM 892 C CA . ALA A 1 139 ? 41.784 -11.078 -28.796 1.00 76.62 139 ALA A CA 1
ATOM 893 C C . ALA A 1 139 ? 42.694 -12.212 -29.262 1.00 83.09 139 ALA A C 1
ATOM 894 O O . ALA A 1 139 ? 43.626 -12.599 -28.546 1.00 86.21 139 ALA A O 1
ATOM 896 N N . ARG A 1 140 ? 42.437 -12.763 -30.454 1.00 92.06 140 ARG A N 1
ATOM 897 C CA . ARG A 1 140 ? 43.324 -13.788 -31.007 1.00 104.59 140 ARG A CA 1
ATOM 898 C C . ARG A 1 140 ? 44.693 -13.208 -31.338 1.00 113.96 140 ARG A C 1
ATOM 899 O O . ARG A 1 140 ? 45.725 -13.835 -31.068 1.00 115.90 140 ARG A O 1
ATOM 907 N N . LYS A 1 141 ? 44.719 -12.016 -31.938 1.00 123.56 141 LYS A N 1
ATOM 908 C CA . LYS A 1 141 ? 45.983 -11.334 -32.190 1.00 127.22 141 LYS A CA 1
ATOM 909 C C . LYS A 1 141 ? 46.764 -11.133 -30.897 1.00 124.83 141 LYS A C 1
ATOM 910 O O . LYS A 1 141 ? 47.980 -11.355 -30.855 1.00 127.67 141 LYS A O 1
ATOM 916 N N . LEU A 1 142 ? 46.080 -10.736 -29.830 1.00 117.76 142 LEU A N 1
ATOM 917 C CA . LEU A 1 142 ? 46.718 -10.531 -28.537 1.00 100.17 142 LEU A CA 1
ATOM 918 C C . LEU A 1 142 ? 47.188 -11.847 -27.926 1.00 92.06 142 LEU A C 1
ATOM 919 O O . LEU A 1 142 ? 47.982 -11.854 -26.985 1.00 94.08 142 LEU A O 1
ATOM 924 N N . ALA A 1 149 ? 48.944 -14.154 -21.652 1.00 106.93 149 ALA A N 1
ATOM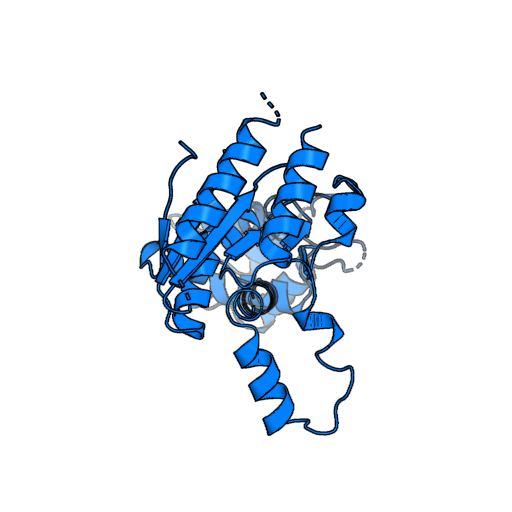 925 C CA . ALA A 1 149 ? 48.201 -13.057 -22.273 1.00 104.27 149 ALA A CA 1
ATOM 926 C C . ALA A 1 149 ? 49.029 -11.775 -22.304 1.00 99.98 149 ALA A C 1
ATOM 927 O O . ALA A 1 149 ? 49.287 -11.180 -21.264 1.00 95.83 149 ALA A O 1
ATOM 929 N N . ARG A 1 150 ? 49.443 -11.360 -23.507 1.00 102.87 150 ARG A N 1
ATOM 930 C CA . ARG A 1 150 ? 50.172 -10.102 -23.659 1.00 101.58 150 ARG A CA 1
ATOM 931 C C . ARG A 1 150 ? 49.265 -8.900 -23.429 1.00 105.74 150 ARG A C 1
ATOM 932 O O . ARG A 1 150 ? 49.677 -7.909 -22.813 1.00 114.23 150 ARG A O 1
ATOM 940 N N . GLY A 1 151 ? 48.042 -8.949 -23.952 1.00 83.45 151 GLY A N 1
ATOM 941 C CA . GLY A 1 151 ? 47.108 -7.858 -23.800 1.00 63.86 151 GLY A CA 1
ATOM 942 C C . GLY A 1 151 ? 45.713 -8.409 -23.614 1.00 68.55 151 GLY A C 1
ATOM 943 O O . GLY A 1 151 ? 45.510 -9.622 -23.536 1.00 64.44 151 GLY A O 1
ATOM 944 N N . ALA A 1 152 ? 44.742 -7.506 -23.546 1.00 63.30 152 ALA A N 1
ATOM 945 C CA . ALA A 1 152 ? 43.353 -7.919 -23.422 1.00 62.87 152 ALA A CA 1
ATOM 946 C C . ALA A 1 152 ? 42.454 -6.915 -24.114 1.00 66.90 152 ALA A C 1
ATOM 947 O O . ALA A 1 152 ? 42.870 -5.802 -24.447 1.00 66.29 152 ALA A O 1
ATOM 949 N N . VAL A 1 153 ? 41.204 -7.335 -24.311 1.00 58.25 153 VAL A N 1
ATOM 950 C CA . VAL A 1 153 ? 40.185 -6.573 -25.020 1.00 55.50 153 VAL A CA 1
ATOM 951 C C . VAL A 1 153 ? 38.939 -6.499 -24.151 1.00 64.93 153 VAL A C 1
ATOM 952 O O . VAL A 1 153 ? 38.370 -7.536 -23.798 1.00 56.42 153 VAL A O 1
ATOM 956 N N . ILE A 1 154 ? 38.482 -5.286 -23.853 1.00 62.29 154 ILE A N 1
ATOM 957 C CA . ILE A 1 154 ? 37.245 -5.096 -23.106 1.00 49.29 154 ILE A CA 1
ATOM 958 C C . ILE A 1 154 ? 36.198 -4.550 -24.059 1.00 53.51 154 ILE A C 1
ATOM 959 O O . ILE A 1 154 ? 36.417 -3.528 -24.723 1.00 57.09 154 ILE A O 1
ATOM 964 N N . LEU A 1 155 ? 35.067 -5.230 -24.136 1.00 49.89 155 LEU A N 1
ATOM 965 C CA . LEU A 1 155 ? 33.924 -4.728 -24.874 1.00 51.51 155 LEU A CA 1
ATOM 966 C C . LEU A 1 155 ? 32.989 -4.058 -23.868 1.00 55.02 155 LEU A C 1
ATOM 967 O O . LEU A 1 155 ? 32.629 -4.661 -22.852 1.00 55.55 155 LEU A O 1
ATOM 972 N N . LEU A 1 156 ? 32.621 -2.811 -24.129 1.00 51.10 156 LEU A N 1
ATOM 973 C CA . LEU A 1 156 ? 31.732 -2.062 -23.247 1.00 58.57 156 LEU A CA 1
ATOM 974 C C . LEU A 1 156 ? 30.397 -1.819 -23.938 1.00 64.41 156 LEU A C 1
ATOM 975 O O . LEU A 1 156 ? 30.365 -1.341 -25.079 1.00 62.55 156 LEU A O 1
ATOM 980 N N . VAL A 1 157 ? 29.307 -2.122 -23.231 1.00 57.97 157 VAL A N 1
ATOM 981 C CA . VAL A 1 157 ? 27.939 -1.987 -23.729 1.00 66.81 157 VAL A CA 1
ATOM 982 C C . VAL A 1 157 ? 27.155 -1.063 -22.796 1.00 82.25 157 VAL A C 1
ATOM 983 O O . VAL A 1 157 ? 26.948 -1.392 -21.619 1.00 74.13 157 VAL A O 1
ATOM 987 N N . ASP A 1 158 ? 26.673 0.065 -23.335 1.00 89.13 158 ASP A N 1
ATOM 988 C CA . ASP A 1 158 ? 25.979 1.094 -22.560 1.00 89.45 158 ASP A CA 1
ATOM 989 C C . ASP A 1 158 ? 24.469 0.888 -22.485 1.00 101.83 158 ASP A C 1
ATOM 990 O O . ASP A 1 158 ? 23.810 1.545 -21.667 1.00 102.26 158 ASP A O 1
ATOM 992 N N . GLU A 1 159 ? 23.918 0.015 -23.326 1.00 107.44 159 GLU A N 1
ATOM 993 C CA . GLU A 1 159 ? 22.539 -0.449 -23.297 1.00 115.20 159 GLU A CA 1
ATOM 994 C C . GLU A 1 159 ? 22.460 -1.739 -22.490 1.00 116.68 159 GLU A C 1
ATOM 995 O O . GLU A 1 159 ? 23.465 -2.426 -22.320 1.00 123.82 159 GLU A O 1
ATOM 1001 N N . ALA A 1 160 ? 21.263 -2.077 -21.993 1.00 113.45 160 ALA A N 1
ATOM 1002 C CA . ALA A 1 160 ? 20.040 -1.278 -22.101 1.00 120.68 160 ALA A CA 1
ATOM 1003 C C . ALA A 1 160 ? 19.329 -1.208 -20.758 1.00 121.63 160 ALA A C 1
ATOM 1004 O O . ALA A 1 160 ? 18.307 -1.860 -20.564 1.00 119.70 160 ALA A O 1
ATOM 1006 N N . ALA A 1 178 ? 16.437 -11.504 -30.760 1.00 107.80 178 ALA A N 1
ATOM 1007 C CA . ALA A 1 178 ? 17.305 -11.407 -31.926 1.00 106.15 178 ALA A CA 1
ATOM 1008 C C . ALA A 1 178 ? 18.612 -10.757 -31.526 1.00 101.26 178 ALA A C 1
ATOM 1009 O O . ALA A 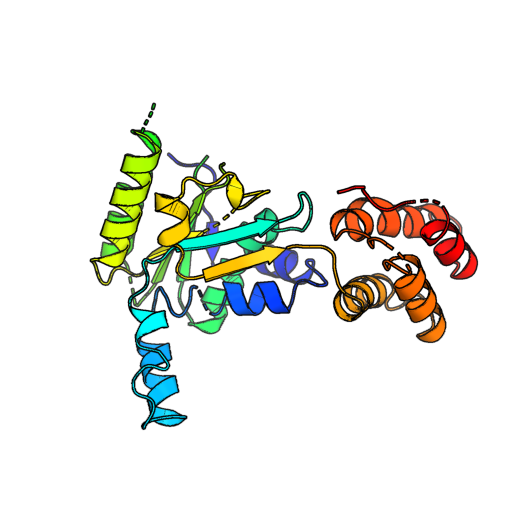1 178 ? 19.681 -11.365 -31.619 1.00 105.39 178 ALA A O 1
ATOM 1011 N N . GLY A 1 179 ? 18.510 -9.505 -31.078 1.00 98.04 179 GLY A N 1
ATOM 1012 C CA . GLY A 1 179 ? 19.676 -8.826 -30.544 1.00 95.71 179 GLY A CA 1
ATOM 1013 C C . GLY A 1 179 ? 20.170 -9.462 -29.261 1.00 78.83 179 GLY A C 1
ATOM 1014 O O . GLY A 1 179 ? 21.372 -9.532 -29.016 1.00 72.93 179 GLY A O 1
ATOM 1015 N N . VAL A 1 180 ? 19.248 -9.926 -28.420 1.00 83.10 180 VAL A N 1
ATOM 1016 C CA . VAL A 1 180 ? 19.655 -10.645 -27.219 1.00 87.43 180 VAL A CA 1
ATOM 1017 C C . VAL A 1 180 ? 20.377 -11.930 -27.599 1.00 84.32 180 VAL A C 1
ATOM 1018 O O . VAL A 1 180 ? 21.381 -12.304 -26.982 1.00 70.73 180 VAL A O 1
ATOM 1022 N N . ASN A 1 181 ? 19.902 -12.607 -28.643 1.00 74.68 181 ASN A N 1
ATOM 1023 C CA . ASN A 1 181 ? 20.523 -13.872 -29.023 1.00 83.38 181 ASN A CA 1
ATOM 1024 C C . ASN A 1 181 ? 21.927 -13.658 -29.572 1.00 85.26 181 ASN A C 1
ATOM 1025 O O . ASN A 1 181 ? 22.845 -14.426 -29.261 1.00 72.67 181 ASN A O 1
ATOM 1030 N N . ALA A 1 182 ? 22.113 -12.616 -30.387 1.00 91.43 182 ALA A N 1
ATOM 1031 C CA . ALA A 1 182 ? 23.450 -12.283 -30.873 1.00 77.09 182 ALA A CA 1
ATOM 1032 C C . ALA A 1 182 ? 24.403 -11.997 -29.720 1.00 64.58 182 ALA A C 1
ATOM 1033 O O . ALA A 1 182 ? 25.586 -12.350 -29.776 1.00 69.41 182 ALA A O 1
ATOM 1035 N N . PHE A 1 183 ? 23.903 -11.349 -28.670 1.00 75.06 183 PHE A N 1
ATOM 1036 C CA . PHE A 1 183 ? 24.734 -11.008 -27.523 1.00 73.30 183 PHE A CA 1
ATOM 1037 C C . PHE A 1 183 ? 25.109 -12.252 -26.731 1.00 77.61 183 PHE A C 1
ATOM 1038 O O . PHE A 1 183 ? 26.270 -12.429 -26.342 1.00 65.32 183 PHE A O 1
ATOM 1046 N N . ILE A 1 184 ? 24.128 -13.125 -26.495 1.00 73.63 184 ILE A N 1
ATOM 1047 C CA . ILE A 1 184 ? 24.358 -14.382 -25.786 1.00 71.73 184 ILE A CA 1
ATOM 1048 C C . ILE A 1 184 ? 25.378 -15.234 -26.525 1.00 61.06 184 ILE A C 1
ATOM 1049 O O . ILE A 1 184 ? 26.324 -15.764 -25.931 1.00 64.05 184 ILE A O 1
ATOM 1054 N N . ARG A 1 185 ? 25.168 -15.418 -27.828 1.00 61.00 185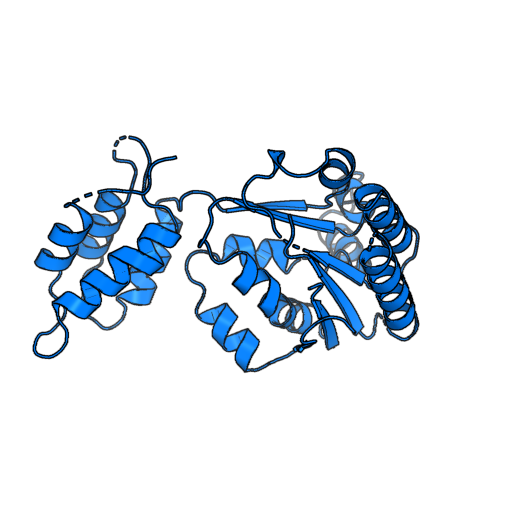 ARG A N 1
ATOM 1055 C CA . ARG A 1 185 ? 26.124 -16.169 -28.632 1.00 70.03 185 ARG A CA 1
ATOM 1056 C C . ARG A 1 185 ? 27.516 -15.555 -28.547 1.00 72.24 185 ARG A C 1
ATOM 1057 O O . ARG A 1 185 ? 28.517 -16.278 -28.487 1.00 63.94 185 ARG A O 1
ATOM 1065 N N . GLY A 1 186 ? 27.602 -14.223 -28.515 1.00 66.60 186 GLY A N 1
ATOM 1066 C CA . GLY A 1 186 ? 28.906 -13.582 -28.419 1.00 61.19 186 GLY A CA 1
ATOM 1067 C C . GLY A 1 186 ? 29.588 -13.868 -27.096 1.00 71.29 186 GLY A C 1
ATOM 1068 O O . GLY A 1 186 ? 30.779 -14.198 -27.055 1.00 67.80 186 GLY A O 1
ATOM 1069 N N . ILE A 1 187 ? 28.841 -13.749 -25.998 1.00 62.63 187 ILE A N 1
ATOM 1070 C CA . ILE A 1 187 ? 29.391 -14.004 -24.670 1.00 60.20 187 ILE A CA 1
ATOM 1071 C C . ILE A 1 187 ? 29.865 -15.446 -24.548 1.00 69.67 187 ILE A C 1
ATOM 1072 O O . ILE A 1 187 ? 30.952 -15.720 -24.030 1.00 66.45 187 ILE A O 1
ATOM 1077 N N . ASP A 1 188 ? 29.031 -16.394 -24.978 1.00 64.61 188 ASP A N 1
ATOM 1078 C CA . ASP A 1 188 ? 29.416 -17.801 -24.923 1.00 66.62 188 ASP A CA 1
ATOM 1079 C C . ASP A 1 188 ? 30.684 -18.049 -25.724 1.00 72.05 188 ASP A C 1
ATOM 1080 O O . ASP A 1 188 ? 31.567 -18.802 -25.296 1.00 74.26 188 ASP A O 1
ATOM 1085 N N . ARG A 1 189 ? 30.788 -17.415 -26.891 1.00 61.10 189 ARG A N 1
ATOM 1086 C CA . ARG A 1 189 ? 31.955 -17.601 -27.742 1.00 67.57 189 ARG A CA 1
ATOM 1087 C C . ARG A 1 189 ? 33.222 -17.103 -27.049 1.00 76.30 189 ARG A C 1
ATOM 1088 O O . ARG A 1 189 ? 34.275 -17.749 -27.122 1.00 72.05 189 ARG A O 1
ATOM 1096 N N . LEU A 1 190 ? 33.134 -15.967 -26.350 1.00 59.37 190 LEU A N 1
ATOM 1097 C CA . LEU A 1 190 ? 34.277 -15.484 -25.582 1.00 64.69 190 LEU A CA 1
ATOM 1098 C C . LEU A 1 190 ? 34.601 -16.434 -24.435 1.00 75.61 190 LEU A C 1
ATOM 1099 O O . LEU A 1 190 ? 35.773 -16.610 -24.074 1.00 81.08 190 LEU A O 1
ATOM 1104 N N . GLY A 1 191 ? 33.568 -17.037 -23.834 1.00 74.68 191 GLY A N 1
ATOM 1105 C CA . GLY A 1 191 ? 33.798 -17.927 -22.710 1.00 81.86 191 GLY A CA 1
ATOM 1106 C C . GLY A 1 191 ? 34.349 -19.273 -23.133 1.00 98.82 191 GLY A C 1
ATOM 1107 O O . GLY A 1 191 ? 35.246 -19.816 -22.479 1.00 98.96 191 GLY A O 1
ATOM 1108 N N . ASN A 1 192 ? 33.854 -19.805 -24.256 1.00 102.81 192 ASN A N 1
ATOM 1109 C CA . ASN A 1 192 ? 34.349 -21.079 -24.766 1.00 105.13 192 ASN A CA 1
ATOM 1110 C C . ASN A 1 192 ? 35.854 -21.032 -25.005 1.00 105.60 192 ASN A C 1
ATOM 1111 O O . ASN A 1 192 ? 36.581 -21.956 -24.623 1.00 100.73 192 ASN A O 1
ATOM 1116 N N . GLY A 1 193 ? 36.345 -19.947 -25.588 1.00 102.75 193 GLY A N 1
ATOM 1117 C CA . GLY A 1 193 ? 37.762 -19.841 -25.845 1.00 101.92 193 GLY A CA 1
ATOM 1118 C C . GLY A 1 193 ? 38.535 -19.373 -24.632 1.00 97.55 193 GLY A C 1
ATOM 1119 O O . GLY A 1 193 ? 37.985 -18.933 -23.623 1.00 101.15 193 GLY A O 1
ATOM 1120 N N . ALA A 1 194 ? 39.854 -19.483 -24.737 1.00 100.84 194 ALA A N 1
ATOM 1121 C CA . ALA A 1 194 ? 40.752 -18.902 -23.754 1.00 104.57 194 ALA A CA 1
ATOM 1122 C C . ALA A 1 194 ? 41.140 -17.473 -24.110 1.00 108.14 194 ALA A C 1
ATOM 1123 O O . ALA A 1 194 ? 42.143 -16.964 -23.599 1.00 115.74 194 ALA A O 1
ATOM 1125 N N . LEU A 1 195 ? 40.369 -16.825 -24.973 1.00 94.45 195 LEU A N 1
ATOM 1126 C CA . LEU A 1 195 ? 40.741 -15.513 -25.471 1.00 79.35 195 LEU A CA 1
ATOM 1127 C C . LEU A 1 195 ? 40.706 -14.488 -24.342 1.00 68.56 195 LEU A C 1
ATOM 1128 O O . LEU A 1 195 ? 39.748 -14.453 -23.559 1.00 62.95 195 LEU A O 1
ATOM 1133 N N . PRO A 1 196 ? 41.727 -13.647 -24.233 1.00 54.00 196 PRO A N 1
ATOM 1134 C CA . PRO A 1 196 ? 41.770 -12.586 -23.201 1.00 50.37 196 PRO A CA 1
ATOM 1135 C C . PRO A 1 196 ? 40.822 -11.437 -23.539 1.00 60.60 196 PRO A C 1
ATOM 1136 O O . PRO A 1 196 ? 41.220 -10.371 -24.036 1.00 61.77 196 PRO A O 1
ATOM 1140 N N . ALA A 1 197 ? 39.532 -11.660 -23.268 1.00 56.07 197 ALA A N 1
ATOM 1141 C CA . ALA A 1 197 ? 38.485 -10.693 -23.582 1.00 52.89 197 ALA A CA 1
ATOM 1142 C C . ALA A 1 197 ? 37.371 -10.779 -22.543 1.00 53.30 197 ALA A C 1
ATOM 1143 O O . ALA A 1 197 ? 37.058 -11.871 -22.051 1.00 60.20 197 ALA A O 1
ATOM 1145 N N . ALA A 1 198 ? 36.777 -9.625 -22.221 1.00 47.81 198 ALA A N 1
ATOM 1146 C CA . ALA A 1 198 ? 35.669 -9.523 -21.271 1.00 48.65 198 ALA A CA 1
ATOM 1147 C C . ALA A 1 198 ? 34.672 -8.467 -21.735 1.00 57.16 198 ALA A C 1
ATOM 1148 O O . ALA A 1 198 ? 34.995 -7.584 -22.534 1.00 54.47 198 ALA A O 1
ATOM 1150 N N . VAL A 1 199 ? 33.456 -8.550 -21.193 1.00 51.15 199 VAL A N 1
ATOM 1151 C CA . VAL A 1 199 ? 32.376 -7.633 -21.530 1.00 46.57 199 VAL A CA 1
ATOM 1152 C C . VAL A 1 199 ? 31.907 -6.953 -20.255 1.00 60.88 199 VAL A C 1
ATOM 1153 O O . VAL A 1 199 ? 31.666 -7.620 -19.243 1.00 52.09 199 VAL A O 1
ATOM 1157 N N . ILE A 1 200 ? 31.769 -5.635 -20.309 1.00 48.26 200 ILE A N 1
ATOM 1158 C CA . ILE A 1 200 ? 31.157 -4.859 -19.243 1.00 46.54 200 ILE A CA 1
ATOM 1159 C C . ILE A 1 200 ? 29.846 -4.321 -19.773 1.00 48.31 200 ILE A C 1
ATOM 1160 O O . ILE A 1 200 ? 29.803 -3.693 -20.842 1.00 53.40 200 ILE A O 1
ATOM 1173 N N . CYS A 1 202 ? 26.413 -1.944 -18.550 1.00 57.98 202 CYS A N 1
ATOM 1174 C CA . CYS A 1 202 ? 25.793 -1.099 -17.547 1.00 49.24 202 CYS A CA 1
ATOM 1175 C C . CYS A 1 202 ? 24.291 -1.090 -17.770 1.00 57.51 202 CYS A C 1
ATOM 1176 O O . CYS A 1 202 ? 23.826 -1.063 -18.913 1.00 62.33 202 CYS A O 1
ATOM 1179 N N . THR A 1 203 ? 23.543 -1.092 -16.670 1.00 56.40 203 THR A N 1
ATOM 1180 C CA . THR A 1 203 ? 22.095 -1.001 -16.696 1.00 58.28 203 THR A CA 1
ATOM 1181 C C . THR A 1 203 ? 21.662 -0.245 -15.452 1.00 57.35 203 THR A C 1
ATOM 1182 O O . THR A 1 203 ? 22.325 -0.298 -14.412 1.00 60.84 203 THR A O 1
ATOM 1186 N N . ASN A 1 204 ? 20.563 0.487 -15.569 1.00 58.79 204 ASN A N 1
ATOM 1187 C CA . ASN A 1 204 ? 20.024 1.159 -14.396 1.00 71.13 204 ASN A CA 1
ATOM 1188 C C . ASN A 1 204 ? 19.368 0.161 -13.460 1.00 92.90 204 ASN A C 1
ATOM 1189 O O . ASN A 1 204 ? 19.642 0.150 -12.255 1.00 100.92 204 ASN A O 1
ATOM 1194 N N . ARG A 1 205 ? 18.507 -0.696 -13.992 1.00 82.87 205 ARG A N 1
ATOM 1195 C CA . ARG A 1 205 ? 17.879 -1.730 -13.187 1.00 88.03 205 ARG A CA 1
ATOM 1196 C C . ARG A 1 205 ? 18.191 -3.094 -13.770 1.00 68.42 205 ARG A C 1
ATOM 1197 O O . ARG A 1 205 ? 17.906 -3.358 -14.940 1.00 81.99 205 ARG A O 1
ATOM 1205 N N . VAL A 1 206 ? 18.767 -3.957 -12.940 1.00 68.84 206 VAL A N 1
ATOM 1206 C CA . VAL A 1 206 ? 19.154 -5.285 -13.396 1.00 68.44 206 VAL A CA 1
ATOM 1207 C C . VAL A 1 206 ? 17.943 -6.061 -13.902 1.00 68.59 206 VAL A C 1
ATOM 1208 O O . VAL A 1 206 ? 18.064 -6.883 -14.820 1.00 71.61 206 VAL A O 1
ATOM 1212 N N . ASP A 1 207 ? 16.751 -5.779 -13.358 1.00 72.07 207 ASP A N 1
ATOM 1213 C CA . ASP A 1 207 ? 15.529 -6.415 -13.840 1.00 80.99 207 ASP A CA 1
ATOM 1214 C C . ASP A 1 207 ? 15.229 -6.034 -15.282 1.00 87.38 207 ASP A C 1
ATOM 1215 O O . ASP A 1 207 ? 14.480 -6.740 -15.959 1.00 80.64 207 ASP A O 1
ATOM 1220 N N . SER A 1 208 ? 15.808 -4.941 -15.778 1.00 101.31 208 SER A N 1
ATOM 1221 C CA . SER A 1 208 ? 15.613 -4.608 -17.184 1.00 110.78 208 SER A CA 1
ATOM 1222 C C . SER A 1 208 ? 16.287 -5.621 -18.096 1.00 95.62 208 SER A C 1
ATOM 1223 O O . SER A 1 208 ? 15.814 -5.864 -19.212 1.00 113.32 208 SER A O 1
ATOM 1226 N N . LEU A 1 209 ? 17.371 -6.234 -17.637 1.00 78.76 209 LEU A N 1
ATOM 1227 C CA . LEU A 1 209 ? 18.146 -7.114 -18.497 1.00 74.24 209 LEU A CA 1
ATOM 1228 C C . LEU A 1 209 ? 17.387 -8.395 -18.810 1.00 71.63 209 LEU A C 1
ATOM 1229 O O . LEU A 1 209 ? 16.659 -8.928 -17.972 1.00 72.43 209 LEU A O 1
ATOM 1234 N N . ASP A 1 210 ? 17.556 -8.883 -20.032 1.00 70.04 210 ASP A N 1
ATOM 1235 C CA . ASP A 1 210 ? 17.035 -10.195 -20.372 1.00 69.34 210 ASP A CA 1
ATOM 1236 C C . ASP A 1 210 ? 17.608 -11.249 -19.421 1.00 69.47 210 ASP A C 1
ATOM 1237 O O . ASP A 1 210 ? 18.786 -11.188 -19.062 1.00 62.08 210 ASP A O 1
ATOM 1242 N N . PRO A 1 211 ? 16.791 -12.203 -18.971 1.00 70.21 211 PRO A N 1
ATOM 1243 C CA . PRO A 1 211 ? 17.281 -13.207 -18.007 1.00 66.63 211 PRO A CA 1
ATOM 1244 C C . PRO A 1 211 ? 18.451 -14.019 -18.527 1.00 56.72 211 PRO A C 1
ATOM 1245 O O . PRO A 1 211 ? 19.353 -14.379 -17.759 1.00 60.94 211 PRO A O 1
ATOM 1249 N N . ALA A 1 212 ? 18.447 -14.333 -19.821 1.00 60.26 212 ALA A N 1
ATOM 1250 C CA . ALA A 1 212 ? 19.544 -15.092 -20.410 1.00 65.10 212 ALA A CA 1
ATOM 1251 C C . ALA A 1 212 ? 20.839 -14.290 -20.450 1.00 66.27 212 ALA A C 1
ATOM 1252 O O . ALA A 1 212 ? 21.931 -14.876 -20.518 1.00 63.92 212 ALA A O 1
ATOM 1254 N N . VAL A 1 213 ? 20.743 -12.962 -20.369 1.00 61.09 213 VAL A N 1
ATOM 1255 C CA . VAL A 1 213 ? 21.936 -12.158 -20.167 1.00 58.72 213 VAL A CA 1
ATOM 1256 C C . VAL A 1 213 ? 22.328 -12.163 -18.700 1.00 60.78 213 VAL A C 1
ATOM 1257 O O . VAL A 1 213 ? 23.495 -12.371 -18.361 1.00 52.13 213 VAL A O 1
ATOM 1261 N N . ARG A 1 214 ? 21.355 -11.963 -17.811 1.00 63.75 214 ARG A N 1
ATOM 1262 C CA . ARG A 1 214 ? 21.652 -11.832 -16.388 1.00 55.68 214 ARG A CA 1
ATOM 1263 C C . ARG A 1 214 ? 22.340 -13.075 -15.846 1.00 51.41 214 ARG A C 1
ATOM 1264 O O . ARG A 1 214 ? 23.323 -12.977 -15.102 1.00 51.29 214 ARG A O 1
ATOM 1272 N N . ARG A 1 215 ? 21.844 -14.254 -16.223 1.00 52.39 215 ARG A N 1
ATOM 1273 C CA . ARG A 1 215 ? 22.349 -15.493 -15.647 1.00 62.44 215 ARG A CA 1
ATOM 1274 C C . ARG A 1 215 ? 23.766 -15.813 -16.094 1.00 55.26 215 ARG A C 1
ATOM 1275 O O . ARG A 1 215 ? 24.424 -16.632 -15.449 1.00 52.68 215 ARG A O 1
ATOM 1283 N N . ARG A 1 216 ? 24.258 -15.166 -17.147 1.00 49.67 216 ARG A N 1
ATOM 1284 C CA . ARG A 1 216 ? 25.625 -15.354 -17.614 1.00 44.83 216 ARG A CA 1
ATOM 1285 C C . ARG A 1 216 ? 26.642 -14.418 -16.965 1.00 54.33 216 ARG A C 1
ATOM 1286 O O . ARG A 1 216 ? 27.845 -14.648 -17.118 1.00 51.53 216 ARG A O 1
ATOM 1294 N N . ALA A 1 217 ? 26.208 -13.395 -16.234 1.00 51.09 217 ALA A N 1
ATOM 1295 C CA . ALA A 1 217 ? 27.161 -12.504 -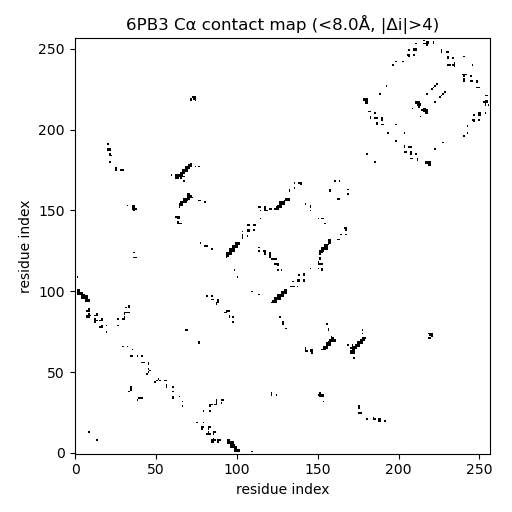15.584 1.00 48.47 217 ALA A CA 1
ATOM 1296 C C . ALA A 1 217 ? 28.061 -13.295 -14.639 1.00 57.40 217 ALA A C 1
ATOM 1297 O O . ALA A 1 217 ? 27.584 -14.059 -13.789 1.00 51.08 217 ALA A O 1
ATOM 1299 N N . ALA A 1 218 ? 29.368 -13.139 -14.821 1.00 49.94 218 ALA A N 1
ATOM 1300 C CA . ALA A 1 218 ? 30.310 -13.681 -13.856 1.00 49.97 218 ALA A CA 1
ATOM 1301 C C . ALA A 1 218 ? 30.197 -12.935 -12.548 1.00 52.88 218 ALA A C 1
ATOM 1302 O O . ALA A 1 218 ? 30.296 -13.531 -11.474 1.00 50.16 218 ALA A O 1
ATOM 1304 N N . GLU A 1 219 ? 29.972 -11.631 -12.620 1.00 46.75 219 GLU A N 1
ATOM 1305 C CA . GLU A 1 219 ? 29.729 -10.862 -11.416 1.00 46.35 219 GLU A CA 1
ATOM 1306 C C . GLU A 1 219 ? 28.761 -9.745 -11.736 1.00 43.85 219 GLU A C 1
ATOM 1307 O O . GLU A 1 219 ? 28.809 -9.157 -12.819 1.00 48.01 219 GLU A O 1
ATOM 1313 N N . ILE A 1 220 ? 27.882 -9.469 -10.780 1.00 46.69 220 ILE A N 1
ATOM 1314 C CA . ILE A 1 220 ? 27.017 -8.302 -10.788 1.00 45.31 220 ILE A CA 1
ATOM 1315 C C . ILE A 1 220 ? 27.491 -7.389 -9.667 1.00 53.51 220 ILE A C 1
ATOM 1316 O O . ILE A 1 220 ? 27.618 -7.829 -8.518 1.00 50.67 220 ILE A O 1
ATOM 1321 N N . ILE A 1 221 ? 27.747 -6.126 -9.992 1.00 42.64 221 ILE A N 1
ATOM 1322 C CA . ILE A 1 221 ? 28.252 -5.141 -9.036 1.00 44.78 221 ILE A CA 1
ATOM 1323 C C . ILE A 1 221 ? 27.205 -4.056 -8.927 1.00 51.57 221 ILE A C 1
ATOM 1324 O O . ILE A 1 221 ? 26.842 -3.432 -9.936 1.00 53.31 221 ILE A O 1
ATOM 1329 N N . THR A 1 222 ? 26.725 -3.813 -7.714 1.00 50.13 222 THR A N 1
ATOM 1330 C CA . THR A 1 222 ? 25.560 -2.967 -7.548 1.00 54.76 222 THR A CA 1
ATOM 1331 C C . THR A 1 222 ? 25.948 -1.595 -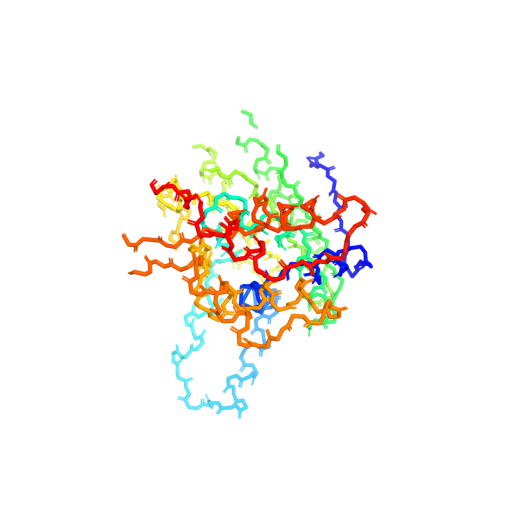7.012 1.00 57.92 222 THR A C 1
ATOM 1332 O O . THR A 1 222 ? 26.830 -1.472 -6.154 1.00 55.88 222 THR A O 1
ATOM 1336 N N . PHE A 1 223 ? 25.267 -0.574 -7.535 1.00 52.46 223 PHE A N 1
ATOM 1337 C CA . PHE A 1 223 ? 25.437 0.831 -7.193 1.00 52.57 223 PHE A CA 1
ATOM 1338 C C . PHE A 1 223 ? 24.098 1.288 -6.627 1.00 62.34 223 PHE A C 1
ATOM 1339 O O . PHE A 1 223 ? 23.207 1.746 -7.349 1.00 72.86 223 PHE A O 1
ATOM 1347 N N . ASP A 1 224 ? 23.945 1.146 -5.334 1.00 61.91 224 ASP A N 1
ATOM 1348 C CA . ASP A 1 224 ? 22.784 1.688 -4.668 1.00 64.32 224 ASP A CA 1
ATOM 1349 C C . ASP A 1 224 ? 23.253 2.800 -3.750 1.00 77.00 224 ASP A C 1
ATOM 1350 O O . ASP A 1 224 ? 24.394 3.276 -3.850 1.00 62.50 224 ASP A O 1
ATOM 1355 N N . ARG A 1 225 ? 22.363 3.224 -2.867 1.00 56.82 225 ARG A N 1
ATOM 1356 C CA . ARG A 1 225 ? 22.577 4.447 -2.115 1.00 56.95 225 ARG A CA 1
ATOM 1357 C C . ARG A 1 225 ? 23.792 4.289 -1.203 1.00 61.57 225 ARG A C 1
ATOM 1358 O O . ARG A 1 225 ? 23.920 3.265 -0.524 1.00 57.76 225 ARG A O 1
ATOM 1366 N N . PRO A 1 226 ? 24.720 5.244 -1.195 1.00 55.67 226 PRO A N 1
ATOM 1367 C CA . PRO A 1 226 ? 25.943 5.073 -0.404 1.00 52.50 226 PRO A CA 1
ATOM 1368 C C . PRO A 1 226 ? 25.630 4.934 1.073 1.00 59.99 226 PRO A C 1
ATOM 1369 O O . PRO A 1 226 ? 24.754 5.621 1.613 1.00 59.41 226 PRO A O 1
ATOM 1373 N N . ASN A 1 227 ? 26.351 4.021 1.721 1.00 59.15 227 ASN A N 1
ATOM 1374 C CA . ASN A 1 227 ? 26.226 3.841 3.156 1.00 55.79 227 ASN A CA 1
ATOM 1375 C C . ASN A 1 227 ? 27.056 4.908 3.866 1.00 61.19 227 ASN A C 1
ATOM 1376 O O . ASN A 1 227 ? 27.693 5.758 3.232 1.00 58.03 227 ASN A O 1
ATOM 1381 N N . ASP A 1 228 ? 27.058 4.866 5.200 1.00 58.78 228 ASP A N 1
ATOM 1382 C CA . ASP A 1 228 ? 27.699 5.936 5.956 1.00 72.64 228 ASP A CA 1
ATOM 1383 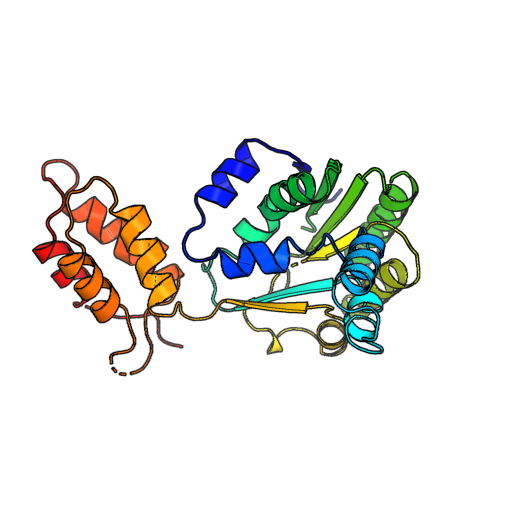C C . ASP A 1 228 ? 29.179 6.056 5.611 1.00 79.94 228 ASP A C 1
ATOM 1384 O O . ASP A 1 228 ? 29.695 7.170 5.472 1.00 75.33 228 ASP A O 1
ATOM 1389 N N . ALA A 1 229 ? 29.872 4.926 5.429 1.00 67.11 229 ALA A N 1
ATOM 1390 C CA . ALA A 1 229 ? 31.287 4.988 5.075 1.00 63.51 229 ALA A CA 1
ATOM 1391 C C . ALA A 1 229 ? 31.476 5.620 3.706 1.00 55.27 229 ALA A C 1
ATOM 1392 O O . ALA A 1 229 ? 32.353 6.471 3.519 1.00 69.49 229 ALA A O 1
ATOM 1394 N N . GLN A 1 230 ? 30.651 5.225 2.735 1.00 58.97 230 GLN A N 1
ATOM 1395 C CA . GLN A 1 230 ? 30.774 5.793 1.394 1.00 61.16 230 GLN A CA 1
ATOM 1396 C C . GLN A 1 230 ? 30.427 7.276 1.378 1.00 62.99 230 GLN A C 1
ATOM 1397 O O . GLN A 1 230 ? 31.080 8.062 0.680 1.00 56.62 230 GLN A O 1
ATOM 1403 N N . ARG A 1 231 ? 29.411 7.683 2.144 1.00 57.71 231 ARG A N 1
ATOM 1404 C CA . ARG A 1 231 ? 29.098 9.104 2.225 1.00 62.89 231 ARG A CA 1
ATOM 1405 C C . ARG A 1 231 ? 30.231 9.862 2.897 1.00 53.92 231 ARG A C 1
ATOM 1406 O O . ARG A 1 231 ? 30.583 10.968 2.475 1.00 57.32 231 ARG A O 1
ATOM 1414 N N . ARG A 1 232 ? 30.824 9.270 3.933 1.00 60.45 232 ARG A N 1
ATOM 1415 C CA . ARG A 1 232 ? 31.969 9.888 4.590 1.00 64.30 232 ARG A CA 1
ATOM 1416 C C . ARG A 1 232 ? 33.122 10.106 3.614 1.00 69.58 232 ARG A C 1
ATOM 1417 O O . ARG A 1 232 ? 33.748 11.170 3.617 1.00 73.59 232 ARG A O 1
ATOM 1425 N N . ALA A 1 233 ? 33.410 9.119 2.758 1.00 61.18 233 ALA A N 1
ATOM 1426 C CA . ALA A 1 233 ? 34.557 9.247 1.855 1.00 68.73 233 ALA A CA 1
ATOM 1427 C C . ALA A 1 233 ? 34.337 10.353 0.826 1.00 56.70 233 ALA A C 1
ATOM 1428 O O . ALA A 1 233 ? 35.247 11.147 0.557 1.00 61.63 233 ALA A O 1
ATOM 1430 N N . VAL A 1 234 ? 33.139 10.431 0.245 1.00 55.14 234 VAL A N 1
ATOM 1431 C CA . VAL A 1 234 ? 32.866 11.504 -0.707 1.00 58.23 234 VAL A CA 1
ATOM 1432 C C . VAL A 1 234 ? 33.003 12.860 -0.030 1.00 61.96 234 VAL A C 1
ATOM 1433 O O . VAL A 1 234 ? 33.609 13.790 -0.574 1.00 61.30 234 VAL A O 1
ATOM 1437 N N . ILE A 1 235 ? 32.462 12.985 1.178 1.00 54.71 235 ILE A N 1
ATOM 1438 C CA . ILE A 1 235 ? 32.416 14.285 1.838 1.00 61.08 235 ILE A CA 1
ATOM 1439 C C . ILE A 1 235 ? 33.808 14.691 2.320 1.00 55.20 235 ILE A C 1
ATOM 1440 O O . ILE A 1 235 ? 34.266 15.818 2.084 1.00 59.71 235 ILE A O 1
ATOM 1445 N N . THR A 1 236 ? 34.500 13.774 2.992 1.00 58.46 236 THR A N 1
ATOM 1446 C CA . THR A 1 236 ? 35.854 14.047 3.465 1.00 60.33 236 THR A CA 1
ATOM 1447 C C . THR A 1 236 ? 36.788 14.393 2.308 1.00 65.52 236 THR A C 1
ATOM 1448 O O . THR A 1 236 ? 37.467 15.426 2.332 1.00 71.13 236 THR A O 1
ATOM 1452 N N . THR A 1 237 ? 36.834 13.538 1.281 1.00 65.89 237 THR A N 1
ATOM 1453 C CA . THR A 1 237 ? 37.711 13.800 0.141 1.00 63.76 237 THR A CA 1
ATOM 1454 C C . THR A 1 237 ? 37.405 15.148 -0.503 1.00 62.51 237 THR A C 1
ATOM 1455 O O . THR A 1 237 ? 38.322 15.908 -0.836 1.00 65.31 237 THR A O 1
ATOM 1459 N N . THR A 1 238 ? 36.121 15.465 -0.688 1.00 60.33 238 THR A N 1
ATOM 1460 C CA . THR A 1 238 ? 35.778 16.747 -1.299 1.00 56.44 238 THR A CA 1
ATOM 1461 C C . THR A 1 238 ? 36.145 17.915 -0.389 1.00 62.70 238 THR A C 1
ATOM 1462 O O . THR A 1 238 ? 36.626 18.952 -0.862 1.00 69.86 238 THR A O 1
ATOM 1466 N N . LEU A 1 239 ? 35.932 17.776 0.913 1.00 61.82 239 LEU A N 1
ATOM 1467 C CA . LEU A 1 239 ? 36.106 18.908 1.808 1.00 70.63 239 LEU A CA 1
ATOM 1468 C C . LEU A 1 239 ? 37.514 19.030 2.350 1.00 71.61 239 LEU A C 1
ATOM 1469 O O . LEU A 1 239 ? 37.754 19.895 3.195 1.00 67.66 239 LEU A O 1
ATOM 1474 N N . GLN A 1 240 ? 38.438 18.188 1.897 1.00 65.98 240 GLN A N 1
ATOM 1475 C CA . GLN A 1 240 ? 39.783 18.193 2.446 1.00 66.23 240 GLN A CA 1
ATOM 1476 C C . GLN A 1 240 ? 40.455 19.531 2.173 1.00 75.06 240 GLN A C 1
ATOM 1477 O O . GLN A 1 240 ? 40.333 20.099 1.084 1.00 77.14 240 GLN A O 1
ATOM 1483 N N . GLY A 1 241 ? 41.168 20.038 3.174 1.00 82.33 241 GLY A N 1
ATOM 1484 C CA . GLY A 1 241 ? 41.836 21.307 3.020 1.00 85.52 241 GLY A CA 1
ATOM 1485 C C . GLY A 1 241 ? 40.944 22.515 3.162 1.00 94.58 241 GLY A C 1
ATOM 1486 O O . GLY A 1 241 ? 41.404 23.634 2.921 1.00 112.49 241 GLY A O 1
ATOM 1487 N N . THR A 1 242 ? 39.680 22.332 3.530 1.00 84.07 242 THR A N 1
ATOM 1488 C CA . THR A 1 242 ? 38.787 23.450 3.793 1.00 79.24 242 THR A CA 1
ATOM 1489 C C . THR A 1 242 ? 38.654 23.747 5.275 1.00 78.51 242 THR A C 1
ATOM 1490 O O . THR A 1 242 ? 37.984 24.717 5.636 1.00 84.46 242 THR A O 1
ATOM 1494 N N . GLY A 1 243 ? 39.261 22.936 6.139 1.00 81.76 243 GLY A N 1
ATOM 1495 C CA . GLY A 1 243 ? 39.175 23.180 7.564 1.00 74.94 243 GLY A CA 1
ATOM 1496 C C . GLY A 1 243 ? 37.917 22.658 8.219 1.00 83.48 243 GLY A C 1
ATOM 1497 O O . GLY A 1 243 ? 37.689 22.932 9.402 1.00 78.92 243 GLY A O 1
ATOM 1498 N N . VAL A 1 244 ? 37.091 21.915 7.485 1.00 88.97 244 VAL A N 1
ATOM 1499 C CA . VAL A 1 244 ? 35.920 21.276 8.075 1.00 89.80 244 VAL A CA 1
ATOM 1500 C C . VAL A 1 244 ? 36.366 20.180 9.034 1.00 89.54 244 VAL A C 1
ATOM 1501 O O . VAL A 1 244 ? 37.145 19.290 8.666 1.00 92.73 244 VAL A O 1
ATOM 1505 N N . THR A 1 245 ? 35.868 20.236 10.270 1.00 83.18 245 THR A N 1
ATOM 1506 C CA . THR A 1 245 ? 36.260 19.259 11.274 1.00 80.04 245 THR A CA 1
ATOM 1507 C C . THR A 1 245 ? 35.641 17.898 10.967 1.00 83.28 245 THR A C 1
ATOM 1508 O O . THR A 1 245 ? 34.716 17.766 10.155 1.00 73.73 245 THR A O 1
ATOM 1512 N N . GLY A 1 246 ? 36.178 16.871 11.626 1.00 85.27 246 GLY A N 1
ATOM 1513 C CA . GLY A 1 246 ? 35.583 15.551 11.513 1.00 85.07 246 GLY A CA 1
ATOM 1514 C C . GLY A 1 246 ? 34.193 15.504 12.114 1.00 84.27 246 GLY A C 1
ATOM 1515 O O . GLY A 1 246 ? 33.305 14.814 11.604 1.00 89.73 246 GLY A O 1
ATOM 1516 N N . SER A 1 247 ? 33.983 16.249 13.199 1.00 83.60 247 SER A N 1
ATOM 1517 C CA . SER A 1 247 ? 32.662 16.319 13.810 1.00 87.69 247 SER A CA 1
ATOM 1518 C C . SER A 1 247 ? 31.655 16.962 12.861 1.00 85.70 247 SER A C 1
ATOM 1519 O O . SER A 1 247 ? 30.505 16.514 12.760 1.00 93.31 247 SER A O 1
ATOM 1522 N N . GLN A 1 248 ? 32.078 17.998 12.136 1.00 72.28 248 GLN A N 1
ATOM 1523 C CA . GLN A 1 248 ? 31.206 18.612 11.139 1.00 75.18 248 GLN A CA 1
ATOM 1524 C C . GLN A 1 248 ? 30.982 17.693 9.943 1.00 79.09 248 GLN A C 1
ATOM 1525 O O . GLN A 1 248 ? 29.894 17.692 9.359 1.00 79.61 248 GLN A O 1
ATOM 1531 N N . ILE A 1 249 ? 31.978 16.881 9.587 1.00 78.38 249 ILE A N 1
ATOM 1532 C CA . ILE A 1 249 ? 31.782 15.904 8.521 1.00 78.67 249 ILE A CA 1
ATOM 1533 C C . ILE A 1 249 ? 30.727 14.881 8.922 1.00 67.48 249 ILE A C 1
ATOM 1534 O O . ILE A 1 249 ? 29.871 14.499 8.114 1.00 64.92 249 ILE A O 1
ATOM 1539 N N . GLU A 1 250 ? 30.758 14.439 10.178 1.00 66.66 250 GLU A N 1
ATOM 1540 C CA . GLU A 1 250 ? 29.795 13.437 10.623 1.00 69.04 250 GLU A CA 1
ATOM 1541 C C . GLU A 1 250 ? 28.374 13.984 10.578 1.00 84.98 250 GLU A C 1
ATOM 1542 O O . GLU A 1 250 ? 27.428 13.252 10.261 1.00 80.59 250 GLU A O 1
ATOM 1548 N N . GLY A 1 251 ? 28.204 15.272 10.886 1.00 86.41 251 GLY A N 1
ATOM 1549 C CA . GLY A 1 251 ? 26.896 15.890 10.733 1.00 71.69 251 GLY A CA 1
ATOM 1550 C C . GLY A 1 251 ? 26.383 15.823 9.307 1.00 71.27 251 GLY A C 1
ATOM 1551 O O . GLY A 1 251 ? 25.208 15.536 9.070 1.00 69.55 251 GLY A O 1
ATOM 1552 N N . LEU A 1 252 ? 27.261 16.068 8.334 1.00 63.59 252 LEU A N 1
ATOM 1553 C CA . LEU A 1 252 ? 26.841 15.992 6.939 1.00 60.78 252 LEU A CA 1
ATOM 1554 C C . LEU A 1 252 ? 26.624 14.553 6.499 1.00 60.03 252 LEU A C 1
ATOM 1555 O O . LEU A 1 252 ? 25.771 14.288 5.649 1.00 64.97 252 LEU A O 1
ATOM 1560 N N . VAL A 1 253 ? 27.389 13.618 7.060 1.00 65.41 253 VAL A N 1
ATOM 1561 C CA . VAL A 1 253 ? 27.129 12.200 6.831 1.00 70.63 253 VAL A CA 1
ATOM 1562 C C . VAL A 1 253 ? 25.745 11.826 7.350 1.00 61.50 253 VAL A C 1
ATOM 1563 O O . VAL A 1 253 ? 24.963 11.143 6.677 1.00 65.40 253 VAL A O 1
ATOM 1567 N N . ALA A 1 254 ? 25.420 12.282 8.554 1.00 64.25 254 ALA A N 1
ATOM 1568 C CA . ALA A 1 254 ? 24.113 11.982 9.126 1.00 84.54 254 ALA A CA 1
ATOM 1569 C C . ALA A 1 254 ? 22.998 12.680 8.356 1.00 84.63 254 ALA A C 1
ATOM 1570 O O . ALA A 1 254 ? 21.928 12.096 8.137 1.00 73.15 254 ALA A O 1
ATOM 1572 N N . ALA A 1 255 ? 23.230 13.924 7.931 1.00 80.73 255 ALA A N 1
ATOM 1573 C CA . ALA A 1 255 ? 22.195 14.659 7.218 1.00 75.57 255 ALA A CA 1
ATOM 1574 C C . ALA A 1 255 ? 21.909 14.068 5.848 1.00 74.16 255 ALA A C 1
ATOM 1575 O O . ALA A 1 255 ? 20.833 14.312 5.296 1.00 65.94 255 ALA A O 1
ATOM 1577 N N . THR A 1 256 ? 22.827 13.292 5.288 1.00 63.30 256 THR A N 1
ATOM 1578 C CA . THR A 1 256 ? 22.603 12.717 3.972 1.00 57.88 256 THR A CA 1
ATOM 1579 C C . THR A 1 256 ? 22.213 11.246 4.033 1.00 60.54 256 THR A C 1
ATOM 1580 O O . THR A 1 256 ? 22.028 10.616 2.981 1.00 55.34 256 THR A O 1
ATOM 1584 N N . GLY A 1 257 ? 22.050 10.698 5.238 1.00 64.25 257 GLY A N 1
ATOM 1585 C CA . GLY A 1 257 ? 21.638 9.328 5.420 1.00 71.34 257 GLY A CA 1
ATOM 1586 C C . GLY A 1 257 ? 20.138 9.182 5.595 1.00 82.37 257 GLY A C 1
ATOM 1587 O O . GLY A 1 257 ? 19.387 10.162 5.582 1.00 70.67 257 GLY A O 1
ATOM 1588 N N . PRO A 1 258 ? 19.674 7.940 5.761 1.00 94.51 258 PRO A N 1
ATOM 1589 C CA . PRO A 1 258 ? 18.222 7.709 5.859 1.00 103.93 258 PRO A CA 1
ATOM 1590 C C . PRO A 1 258 ? 17.587 8.272 7.123 1.00 117.65 258 PRO A C 1
ATOM 1591 O O . PRO A 1 258 ? 16.428 8.705 7.067 1.00 125.91 258 PRO A O 1
ATOM 1595 N N . ALA A 1 259 ? 18.298 8.278 8.250 1.00 115.96 259 ALA A N 1
ATOM 1596 C CA . ALA A 1 259 ? 17.788 8.827 9.514 1.00 123.46 259 ALA A CA 1
ATOM 1597 C C . ALA A 1 259 ? 16.434 8.241 9.919 1.00 125.33 259 ALA A C 1
ATOM 1598 O O . ALA A 1 259 ? 16.218 7.031 9.846 1.00 129.28 259 ALA A O 1
ATOM 1600 N N . ASP A 1 263 ? 12.558 6.433 4.953 1.00 93.63 263 ASP A N 1
ATOM 1601 C CA . ASP A 1 263 ? 13.896 6.270 5.508 1.00 97.41 263 ASP A CA 1
ATOM 1602 C C . ASP A 1 263 ? 14.901 5.774 4.464 1.00 94.54 263 ASP A C 1
ATOM 1603 O O . ASP A 1 263 ? 15.478 4.700 4.611 1.00 103.17 263 ASP A O 1
ATOM 1605 N N . TYR A 1 264 ? 15.102 6.560 3.409 1.00 88.03 264 TYR A N 1
ATOM 1606 C CA . TYR A 1 264 ? 16.161 6.333 2.436 1.00 82.47 264 TYR A CA 1
ATOM 1607 C C . TYR A 1 264 ? 17.108 7.528 2.442 1.00 82.32 264 TYR A C 1
ATOM 1608 O O . TYR A 1 264 ? 16.702 8.658 2.718 1.00 95.50 264 TYR A O 1
ATOM 1617 N N . GLY A 1 265 ? 18.380 7.279 2.149 1.00 69.82 265 GLY A N 1
ATOM 1618 C CA . GLY A 1 265 ? 19.385 8.324 2.148 1.00 61.39 265 GLY A CA 1
ATOM 1619 C C . GLY A 1 265 ? 19.639 8.899 0.763 1.00 58.15 265 GLY A C 1
ATOM 1620 O O . GLY A 1 265 ? 18.954 8.586 -0.211 1.00 63.66 265 GLY A O 1
ATOM 1621 N N . PHE A 1 266 ? 20.647 9.774 0.686 1.00 53.30 266 PHE A N 1
ATOM 1622 C CA . PHE A 1 266 ? 21.054 10.328 -0.600 1.00 52.95 266 PHE A CA 1
ATOM 1623 C C . PHE A 1 266 ? 21.577 9.229 -1.525 1.00 62.52 266 PHE A C 1
ATOM 1624 O O . PHE A 1 266 ? 22.210 8.263 -1.089 1.00 55.72 266 PHE A O 1
ATOM 1632 N N . THR A 1 267 ? 21.320 9.389 -2.820 1.00 57.11 267 THR A N 1
ATOM 1633 C CA . THR A 1 267 ? 22.040 8.619 -3.817 1.00 57.46 267 THR A CA 1
ATOM 1634 C C . THR A 1 267 ? 23.437 9.209 -4.007 1.00 48.95 267 THR A C 1
ATOM 1635 O O . THR A 1 267 ? 23.782 10.250 -3.441 1.00 67.60 267 THR A O 1
ATOM 1639 N N . PHE A 1 268 ? 24.255 8.505 -4.799 1.00 51.41 268 PHE A N 1
ATOM 1640 C CA . PHE A 1 268 ? 25.548 9.045 -5.210 1.00 45.20 268 PHE A CA 1
ATOM 1641 C C . PHE A 1 268 ? 25.357 10.313 -6.031 1.00 51.49 268 PHE A C 1
ATOM 1642 O O . PHE A 1 268 ? 26.109 11.284 -5.885 1.00 56.37 268 PHE A O 1
ATOM 1650 N N . SER A 1 269 ? 24.363 10.306 -6.920 1.00 46.83 269 SER A N 1
ATOM 1651 C CA . SER A 1 269 ? 23.995 11.504 -7.672 1.00 50.51 269 SER A CA 1
ATOM 1652 C C . SER A 1 269 ? 23.615 12.661 -6.757 1.00 54.37 269 SER A C 1
ATOM 1653 O O . SER A 1 269 ? 24.039 13.801 -6.983 1.00 53.14 269 SER A O 1
ATOM 1656 N N . ASP A 1 270 ? 22.768 12.408 -5.752 1.00 50.25 270 ASP A N 1
ATOM 1657 C CA . ASP A 1 270 ? 22.420 13.471 -4.806 1.00 50.49 270 ASP A CA 1
ATOM 1658 C C . ASP A 1 270 ? 23.664 14.089 -4.167 1.00 52.14 270 ASP A C 1
ATOM 1659 O O . ASP A 1 270 ? 23.686 15.291 -3.882 1.00 53.56 270 ASP A O 1
ATOM 1664 N N . LEU A 1 271 ? 24.719 13.299 -3.950 1.00 51.58 271 LEU A N 1
ATOM 1665 C CA . LEU A 1 271 ? 25.920 13.899 -3.374 1.00 50.90 271 LEU A CA 1
ATOM 1666 C C . LEU A 1 271 ? 26.698 14.696 -4.417 1.00 49.03 271 LEU A C 1
ATOM 1667 O O . LEU A 1 271 ? 27.119 15.825 -4.154 1.00 53.79 271 LEU A O 1
ATOM 1672 N N . THR A 1 272 ? 26.920 14.120 -5.598 1.00 52.57 272 THR A N 1
ATOM 1673 C CA . THR A 1 272 ? 27.884 14.694 -6.532 1.00 51.08 272 THR A CA 1
ATOM 1674 C C . THR A 1 272 ? 27.267 15.750 -7.432 1.00 55.33 272 THR A C 1
ATOM 1675 O O . THR A 1 272 ? 27.950 16.712 -7.790 1.00 51.77 272 THR A O 1
ATOM 1679 N N . GLN A 1 273 ? 25.993 15.600 -7.803 1.00 52.29 273 GLN A N 1
ATOM 1680 C CA . GLN A 1 273 ? 25.347 16.533 -8.724 1.00 49.55 273 GLN A CA 1
ATOM 1681 C C . GLN A 1 273 ? 24.438 17.550 -8.041 1.00 47.13 273 GLN A C 1
ATOM 1682 O O . GLN A 1 273 ? 23.980 18.494 -8.709 1.00 57.41 273 GLN A O 1
ATOM 1688 N N . ARG A 1 274 ? 24.145 17.392 -6.747 1.00 48.52 274 ARG A N 1
ATOM 1689 C CA . ARG A 1 274 ? 23.336 18.390 -6.044 1.00 52.24 274 ARG A CA 1
ATOM 1690 C C . ARG A 1 274 ? 24.062 18.962 -4.838 1.00 57.81 274 ARG A C 1
ATOM 1691 O O . ARG A 1 274 ? 24.339 20.165 -4.815 1.00 51.61 274 ARG A O 1
ATOM 1699 N N . LEU A 1 275 ? 24.411 18.132 -3.850 1.00 55.58 275 LEU A N 1
ATOM 1700 C CA . LEU A 1 275 ? 24.870 18.681 -2.582 1.00 60.09 275 LEU A CA 1
ATOM 1701 C C . LEU A 1 275 ? 26.246 19.317 -2.726 1.00 55.44 275 LEU A C 1
ATOM 1702 O O . LEU A 1 275 ? 26.474 20.433 -2.253 1.00 61.09 275 LEU A O 1
ATOM 1707 N N . ILE A 1 276 ? 27.185 18.621 -3.369 1.00 56.67 276 ILE A N 1
ATOM 1708 C CA . ILE A 1 276 ? 28.541 19.167 -3.503 1.00 55.81 276 ILE A CA 1
ATOM 1709 C C . ILE A 1 276 ? 28.541 20.500 -4.255 1.00 56.67 276 ILE A C 1
ATOM 1710 O O . ILE A 1 276 ? 29.068 21.486 -3.719 1.00 58.49 276 ILE A O 1
ATOM 1715 N N . PRO A 1 277 ? 27.946 20.618 -5.446 1.00 66.42 277 PRO A N 1
ATOM 1716 C CA . PRO A 1 277 ? 27.885 21.941 -6.076 1.00 56.30 277 PRO A CA 1
ATOM 1717 C C . PRO A 1 277 ? 27.260 22.995 -5.185 1.00 61.95 277 PRO A C 1
ATOM 1718 O O . PRO A 1 277 ? 27.785 24.113 -5.115 1.00 58.62 277 PRO A O 1
ATOM 1722 N N . SER A 1 278 ? 26.151 22.668 -4.500 1.00 51.02 278 SER A N 1
ATOM 1723 C CA . SER A 1 278 ? 25.462 23.661 -3.681 1.00 55.38 278 SER A CA 1
ATOM 1724 C C . SER A 1 278 ? 26.369 24.172 -2.575 1.00 50.22 278 SER A C 1
ATOM 1725 O O . SER A 1 278 ? 26.329 25.352 -2.223 1.00 55.34 278 SER A O 1
ATOM 1728 N N . ILE A 1 279 ? 27.145 23.279 -1.965 1.00 53.85 279 ILE A N 1
ATOM 1729 C CA . ILE A 1 279 ? 28.019 23.703 -0.882 1.00 70.34 279 ILE A CA 1
ATOM 1730 C C . ILE A 1 279 ? 29.098 24.636 -1.412 1.00 58.06 279 ILE A C 1
ATOM 1731 O O . ILE A 1 279 ? 29.356 25.702 -0.841 1.00 61.94 279 ILE A O 1
ATOM 1736 N N . VAL A 1 280 ? 29.719 24.263 -2.532 1.00 59.28 280 VAL A N 1
ATOM 1737 C CA . VAL A 1 280 ? 30.781 25.086 -3.109 1.00 63.22 280 VAL A CA 1
ATOM 1738 C C . VAL A 1 280 ? 30.229 26.424 -3.591 1.00 62.91 280 VAL A C 1
ATOM 1739 O O . VAL A 1 280 ? 30.757 27.494 -3.259 1.00 61.08 280 VAL A O 1
ATOM 1743 N N . LEU A 1 281 ? 29.161 26.387 -4.392 1.00 58.91 281 LEU A N 1
ATOM 1744 C CA . LEU A 1 281 ? 28.628 27.623 -4.955 1.00 59.12 281 LEU A CA 1
ATOM 1745 C C . LEU A 1 281 ? 28.127 28.560 -3.869 1.00 55.74 281 LEU A C 1
ATOM 1746 O O . LEU A 1 281 ? 28.121 29.784 -4.055 1.00 66.94 281 LEU A O 1
ATOM 1751 N N . ASP A 1 282 ? 27.702 28.013 -2.728 1.00 58.74 282 ASP A N 1
ATOM 1752 C CA . ASP A 1 282 ? 27.225 28.876 -1.649 1.00 63.58 282 ASP A CA 1
ATOM 1753 C C . ASP A 1 282 ? 28.318 29.812 -1.150 1.00 71.68 282 ASP A C 1
ATOM 1754 O O . ASP A 1 282 ? 28.037 3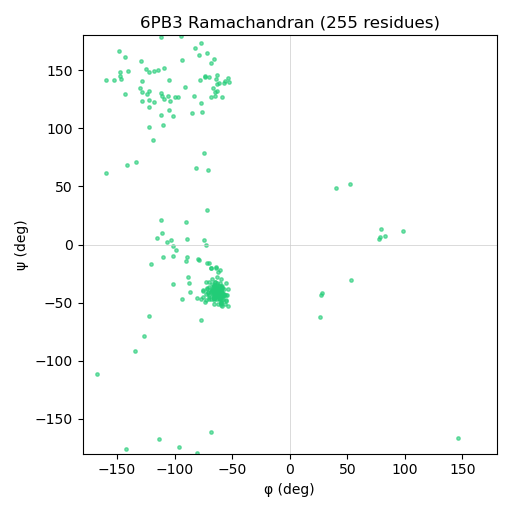0.959 -0.784 1.00 78.39 282 ASP A O 1
ATOM 1759 N N . ALA A 1 283 ? 29.563 29.346 -1.131 1.00 72.03 283 ALA A N 1
ATOM 1760 C CA . ALA A 1 283 ? 30.687 30.173 -0.715 1.00 66.50 283 ALA A CA 1
ATOM 1761 C C . ALA A 1 283 ? 31.259 30.987 -1.864 1.00 66.18 283 ALA A C 1
ATOM 1762 O O . ALA A 1 283 ? 31.589 32.159 -1.677 1.00 73.38 283 ALA A O 1
ATOM 1764 N N . TYR A 1 284 ? 31.369 30.380 -3.043 1.00 80.13 284 TYR A N 1
ATOM 1765 C CA . TYR A 1 284 ? 31.877 31.067 -4.221 1.00 68.39 284 TYR A CA 1
ATOM 1766 C C . TYR A 1 284 ? 31.041 32.314 -4.498 1.00 82.21 284 TYR A C 1
ATOM 1767 O O . TYR A 1 284 ? 29.813 32.284 -4.341 1.00 87.53 284 TYR A O 1
ATOM 1776 N N . PRO A 1 285 ? 31.670 33.432 -4.910 1.00 89.37 285 PRO A N 1
ATOM 1777 C CA . PRO A 1 285 ? 33.123 33.558 -5.078 1.00 93.53 285 PRO A CA 1
ATOM 1778 C C . PRO A 1 285 ? 33.832 34.392 -4.015 1.00 82.25 285 PRO A C 1
ATOM 1779 O O . PRO A 1 285 ? 35.047 34.587 -4.132 1.00 91.19 285 PRO A O 1
ATOM 1783 N N . ASP A 1 286 ? 33.102 34.889 -3.016 1.00 74.05 286 ASP A N 1
ATOM 1784 C CA . ASP A 1 286 ? 33.633 35.901 -2.110 1.00 74.92 286 ASP A CA 1
ATOM 1785 C C . ASP A 1 286 ? 33.755 35.420 -0.669 1.00 82.51 286 ASP A C 1
ATOM 1786 O O . ASP A 1 286 ? 34.110 36.212 0.205 1.00 84.84 286 ASP A O 1
ATOM 1788 N N . THR A 1 287 ? 33.484 34.147 -0.397 1.00 94.29 287 THR A N 1
ATOM 1789 C CA . THR A 1 287 ? 33.403 33.669 0.976 1.00 94.10 287 THR A CA 1
ATOM 1790 C C . THR A 1 287 ? 34.047 32.294 1.079 1.00 72.63 287 THR A C 1
ATOM 1791 O O . THR A 1 287 ? 34.057 31.522 0.120 1.00 71.20 287 THR A O 1
ATOM 1795 N N . SER A 1 288 ? 34.611 32.003 2.246 1.00 77.71 288 SER A N 1
ATOM 1796 C CA . SER A 1 288 ? 35.118 30.667 2.485 1.00 81.38 288 SER A CA 1
ATOM 1797 C C . SER A 1 288 ? 33.968 29.718 2.830 1.00 82.58 288 SER A C 1
ATOM 1798 O O . SER A 1 288 ? 32.857 30.136 3.166 1.00 83.65 288 SER A O 1
ATOM 1801 N N . ILE A 1 289 ? 34.243 28.417 2.721 1.00 77.35 289 ILE A N 1
ATOM 1802 C CA . ILE A 1 289 ? 33.220 27.410 2.981 1.00 73.73 289 ILE A CA 1
ATOM 1803 C C . ILE A 1 289 ? 32.780 27.483 4.438 1.00 82.79 289 ILE A C 1
ATOM 1804 O O . ILE A 1 289 ? 33.607 27.557 5.355 1.00 74.65 289 ILE A O 1
ATOM 1809 N N . ASN A 1 290 ? 31.463 27.493 4.655 1.00 90.82 290 ASN A N 1
ATOM 1810 C CA . ASN A 1 290 ? 30.880 27.644 5.986 1.00 88.98 290 ASN A CA 1
ATOM 1811 C C . ASN A 1 290 ? 30.205 26.344 6.393 1.00 77.09 290 ASN A C 1
ATOM 1812 O O . ASN A 1 290 ? 29.169 25.984 5.812 1.00 74.88 290 ASN A O 1
ATOM 1817 N N . PRO A 1 291 ? 30.734 25.624 7.383 1.00 84.49 291 PRO A N 1
ATOM 1818 C CA . PRO A 1 291 ? 30.118 24.340 7.765 1.00 78.39 291 PRO A CA 1
ATOM 1819 C C . PRO A 1 291 ? 28.666 24.466 8.191 1.00 71.99 291 PRO A C 1
ATOM 1820 O O . PRO A 1 291 ? 27.859 23.571 7.906 1.00 75.13 291 PRO A O 1
ATOM 1824 N N . ALA A 1 292 ? 28.308 25.562 8.866 1.00 70.97 292 ALA A N 1
ATOM 1825 C CA . ALA A 1 292 ? 26.921 25.748 9.275 1.00 72.44 292 ALA A CA 1
ATOM 1826 C C . ALA A 1 292 ? 26.007 25.833 8.062 1.00 77.72 292 ALA A C 1
ATOM 1827 O O . ALA A 1 292 ? 24.932 25.221 8.037 1.00 83.15 292 ALA A O 1
ATOM 1829 N N . ARG A 1 293 ? 26.425 26.572 7.037 1.00 70.77 293 ARG A N 1
ATOM 1830 C CA . ARG A 1 293 ? 25.611 26.661 5.833 1.00 68.83 293 ARG A CA 1
ATOM 1831 C C . ARG A 1 293 ? 25.585 25.334 5.099 1.00 72.58 293 ARG A C 1
ATOM 1832 O O . ARG A 1 293 ? 24.536 24.926 4.587 1.00 77.48 293 ARG A O 1
ATOM 1840 N N . ALA A 1 294 ? 26.725 24.638 5.045 1.00 65.82 294 ALA A N 1
ATOM 1841 C CA . ALA A 1 294 ? 26.757 23.338 4.385 1.00 63.86 294 ALA A CA 1
ATOM 1842 C C . ALA A 1 294 ? 25.797 22.357 5.050 1.00 68.08 294 ALA A C 1
ATOM 1843 O O . ALA A 1 294 ? 25.150 21.551 4.371 1.00 67.05 294 ALA A O 1
ATOM 1845 N N . LEU A 1 295 ? 25.700 22.395 6.381 1.00 63.70 295 LEU A N 1
ATOM 1846 C CA . LEU A 1 295 ? 24.777 21.490 7.051 1.00 74.44 295 LEU A CA 1
ATOM 1847 C C . LEU A 1 295 ? 23.339 21.894 6.771 1.00 81.38 295 LEU A C 1
ATOM 1848 O O . LEU A 1 295 ? 22.491 21.041 6.476 1.00 78.55 295 LEU A O 1
ATOM 1853 N N . ALA A 1 296 ? 23.055 23.198 6.838 1.00 70.18 296 ALA A N 1
ATOM 1854 C CA . ALA A 1 296 ? 21.710 23.682 6.549 1.00 67.66 296 ALA A CA 1
ATOM 1855 C C . ALA A 1 296 ? 21.291 23.298 5.136 1.00 75.13 296 ALA A C 1
ATOM 1856 O O . ALA A 1 296 ? 20.134 22.931 4.900 1.00 83.93 296 ALA A O 1
ATOM 1858 N N . ILE A 1 297 ? 22.228 23.343 4.188 1.00 62.27 297 ILE A N 1
ATOM 1859 C CA . ILE A 1 297 ? 21.909 22.942 2.823 1.00 65.56 297 ILE A CA 1
ATOM 1860 C C . ILE A 1 297 ? 21.591 21.449 2.769 1.00 69.71 297 ILE A C 1
ATOM 1861 O O . ILE A 1 297 ? 20.586 21.034 2.182 1.00 76.96 297 ILE A O 1
ATOM 1866 N N . ALA A 1 298 ? 22.436 20.620 3.391 1.00 64.22 298 ALA A N 1
ATOM 1867 C CA . ALA A 1 298 ? 22.217 19.175 3.344 1.00 65.63 298 ALA A CA 1
ATOM 1868 C C . ALA A 1 298 ? 20.873 18.797 3.958 1.00 69.26 298 ALA A C 1
ATOM 1869 O O . ALA A 1 298 ? 20.180 17.907 3.454 1.00 78.57 298 ALA A O 1
ATOM 1871 N N . GLN A 1 299 ? 20.484 19.475 5.041 1.00 63.22 299 GLN A N 1
ATOM 1872 C CA . GLN A 1 299 ? 19.280 19.088 5.767 1.00 68.44 299 GLN A CA 1
ATOM 1873 C C . GLN A 1 299 ? 18.019 19.516 5.026 1.00 88.07 299 GLN A C 1
ATOM 1874 O O . GLN A 1 299 ? 17.028 18.774 4.997 1.00 91.49 299 GLN A O 1
ATOM 1880 N N . ALA A 1 300 ? 18.031 20.711 4.430 1.00 88.14 300 ALA A N 1
ATOM 1881 C CA . ALA A 1 300 ? 16.886 21.168 3.653 1.00 78.07 300 ALA A CA 1
ATOM 1882 C C . ALA A 1 300 ? 16.737 20.406 2.347 1.00 74.78 300 ALA A C 1
ATOM 1883 O O . ALA A 1 300 ? 15.653 20.416 1.756 1.00 67.12 300 ALA A O 1
ATOM 1893 N N . ALA A 1 302 ? 16.125 17.350 -0.028 1.00 68.47 302 ALA A N 1
ATOM 1894 C CA . ALA A 1 302 ? 15.513 16.028 0.099 1.00 64.98 302 ALA A CA 1
ATOM 1895 C C . ALA A 1 302 ? 16.130 15.053 -0.895 1.00 65.80 302 ALA A C 1
ATOM 1896 O O . ALA A 1 302 ? 16.404 15.427 -2.039 1.00 64.66 302 ALA A O 1
ATOM 1898 N N . PRO A 1 303 ? 16.337 13.800 -0.488 1.00 65.25 303 PRO A N 1
ATOM 1899 C CA . PRO A 1 303 ? 16.956 12.814 -1.383 1.00 69.20 303 PRO A CA 1
ATOM 1900 C C . PRO A 1 303 ? 16.061 12.500 -2.571 1.00 71.98 303 PRO A C 1
ATOM 1901 O O . PRO A 1 303 ? 14.850 12.726 -2.550 1.00 64.82 303 PRO A O 1
ATOM 1905 N N . THR A 1 304 ? 16.681 11.973 -3.627 1.00 58.72 304 THR A N 1
ATOM 1906 C CA . THR A 1 304 ? 15.907 11.482 -4.755 1.00 65.94 304 THR A CA 1
ATOM 1907 C C . THR A 1 304 ? 15.062 10.291 -4.311 1.00 66.17 304 THR A C 1
ATOM 1908 O O . THR A 1 304 ? 15.569 9.343 -3.704 1.00 66.89 304 THR A O 1
ATOM 1912 N N . ALA A 1 305 ? 13.765 10.354 -4.586 1.00 64.76 305 ALA A N 1
ATOM 1913 C CA . ALA A 1 305 ? 12.873 9.286 -4.167 1.00 65.23 305 ALA A CA 1
ATOM 1914 C C . ALA A 1 305 ? 13.084 8.046 -5.036 1.00 80.25 305 ALA A C 1
ATOM 1915 O O . ALA A 1 305 ? 13.367 8.159 -6.232 1.00 82.12 305 ALA A O 1
ATOM 1917 N N . PRO A 1 306 ? 12.951 6.840 -4.456 1.00 77.17 306 PRO A N 1
ATOM 1918 C CA . PRO A 1 306 ? 13.072 5.596 -5.222 1.00 84.22 306 PRO A CA 1
ATOM 1919 C C . PRO A 1 306 ? 11.850 5.354 -6.105 1.00 95.10 306 PRO A C 1
ATOM 1920 O O . PRO A 1 306 ? 12.007 5.210 -7.315 1.00 100.58 306 PRO A O 1
#

Foldseek 3Di:
DFPDKDKDDDPVLVVLVVPQALCVVVLVVVLVLLCQLPVVVVVVVCCVPPVVDDCPCVLLNLFQQEEEEEAAPPNCQVSSVVRSVRVNCVVNVAMEMEGEGPPCVSLLVLLVVLQVVLVVCVRHAYEYEYPDDCVVVSNLVSSVVSSVDSGRYHYYYDHHLVVDDPSVSVRHSYYDYFYARALVSQLGLQCVLCPPLPQDPVLSSLLSCLQQPCDHGAGSCCVPVPLSVVQVVVQPDPHGGDSVVSSVSSNVDHDDD

Nearest PDB structures (foldseek):
  6pb3-assembly1_A  TM=1.004E+00  e=1.340E-47  marine metagenome
  6p8v-assembly1_A  TM=9.021E-01  e=1.601E-29  Escherichia coli MS 115-1
  6p8v-assembly1_B  TM=8.803E-01  e=4.567E-30  Escherichia coli MS 115-1
  6p8v-assembly1_E  TM=7.893E-01  e=1.546E-30  Escherichia coli MS 115-1
  6p8v-assembly1_F  TM=8.114E-01  e=1.137E-29  Escherichia coli MS 115-1

CATH classification: 3.40.50.300

Organism: NCBI:txid1842539

Solvent-accessible surface area: 13634 Å² total

B-factor: mean 75.54, std 21.82, range [41.31, 202.17]

Secondary structure (DSSP, 8-state):
--S--EEES-HHHHHHHHH--S-HHHHHHHH--HHHH-HHHHHHHHHHH-TT-SSTTHHHHTS-SBEEEEE-TTSSHHHHHHHTHHHHHHHHT-EEEEEEE---HHHHHHHHHHHHHHHH---EEEEEEE----HHHHHHHHHHHHHHS--SEEE--BS-GGGS-HHHHTT-SEEEEE-S--HHHHHHHHHHHHTTTT--HHHHHHHHHHTS-------HHIIIIIIHHHHHHHHTTTS---HHHHHHHHH--PPP-